Protein AF-A0A165IK67-F1 (afdb_monomer)

InterPro domains:
  IPR002132 Large ribosomal subunit protein uL5 [PTHR11994] (139-321)
  IPR022803 Large ribosomal subunit protein uL5 domain superfamily [G3DSA:3.30.1440.10] (133-321)
  IPR022803 Large ribosomal subunit protein uL5 domain superfamily [SSF55282] (136-321)
  IPR031309 Large ribosomal subunit protein uL5, C-terminal [PF00673] (212-320)

pLDDT: mean 78.29, std 21.86, range [25.84, 96.81]

Structure (mmCIF, N/CA/C/O backbone):
data_AF-A0A165IK67-F1
#
_entry.id   AF-A0A165IK67-F1
#
loop_
_atom_site.group_PDB
_atom_site.id
_atom_site.type_symbol
_atom_site.label_atom_id
_atom_site.label_alt_id
_atom_site.label_comp_id
_atom_site.label_asym_id
_atom_site.label_entity_id
_atom_site.label_seq_id
_atom_site.pdbx_PDB_ins_code
_atom_site.Cartn_x
_atom_site.Cartn_y
_atom_site.Cartn_z
_atom_site.occupancy
_atom_site.B_iso_or_equiv
_atom_site.auth_seq_id
_atom_site.auth_comp_id
_atom_site.auth_asym_id
_atom_site.auth_atom_id
_atom_site.pdbx_PDB_model_num
ATOM 1 N N . MET A 1 1 ? 23.295 7.761 76.121 1.00 35.22 1 MET A N 1
ATOM 2 C CA . MET A 1 1 ? 22.895 6.406 75.683 1.00 35.22 1 MET A CA 1
ATOM 3 C C . MET A 1 1 ? 21.683 6.564 74.774 1.00 35.22 1 MET A C 1
ATOM 5 O O . MET A 1 1 ? 20.645 6.967 75.263 1.00 35.22 1 MET A O 1
ATOM 9 N N . ASN A 1 2 ? 21.899 6.621 73.457 1.00 36.16 2 ASN A N 1
ATOM 10 C CA . ASN A 1 2 ? 21.554 5.574 72.466 1.00 36.16 2 ASN A CA 1
ATOM 11 C C . ASN A 1 2 ? 20.145 5.850 71.884 1.00 36.16 2 ASN A C 1
ATOM 13 O O . ASN A 1 2 ? 19.241 6.147 72.640 1.00 36.16 2 ASN A O 1
ATOM 17 N N . ALA A 1 3 ? 19.857 5.824 70.583 1.00 36.22 3 ALA A N 1
ATOM 18 C CA . ALA A 1 3 ? 20.564 5.249 69.452 1.00 36.22 3 ALA A CA 1
ATOM 19 C C . ALA A 1 3 ? 20.245 6.013 68.149 1.00 36.22 3 ALA A C 1
ATOM 21 O O . ALA A 1 3 ? 19.127 6.462 67.913 1.00 36.22 3 ALA A O 1
ATOM 22 N N . ARG A 1 4 ? 21.265 6.109 67.290 1.00 39.00 4 ARG A N 1
ATOM 23 C CA . ARG A 1 4 ? 21.191 6.490 65.875 1.00 39.00 4 ARG A CA 1
ATOM 24 C C . ARG A 1 4 ? 20.419 5.422 65.091 1.00 39.00 4 ARG A C 1
ATOM 26 O O . ARG A 1 4 ? 20.820 4.262 65.121 1.00 39.00 4 ARG A O 1
ATOM 33 N N . ALA A 1 5 ? 19.417 5.819 64.308 1.00 42.06 5 ALA A N 1
ATOM 34 C CA . ALA A 1 5 ? 18.862 4.998 63.232 1.00 42.06 5 ALA A CA 1
ATOM 35 C C . ALA A 1 5 ? 19.372 5.518 61.876 1.00 42.06 5 ALA A C 1
ATOM 37 O O . ALA A 1 5 ? 19.047 6.619 61.434 1.00 42.06 5 ALA A O 1
ATOM 38 N N . LEU A 1 6 ? 20.239 4.719 61.256 1.00 38.75 6 LEU A N 1
ATOM 39 C CA . LEU A 1 6 ? 20.840 4.908 59.938 1.00 38.75 6 LEU A CA 1
ATOM 40 C C . LEU A 1 6 ? 19.817 4.602 58.832 1.00 38.75 6 LEU A C 1
ATOM 42 O O . LEU A 1 6 ? 19.554 3.440 58.541 1.00 38.75 6 LEU A O 1
ATOM 46 N N . ALA A 1 7 ? 19.308 5.628 58.152 1.00 39.56 7 ALA A N 1
ATOM 47 C CA . ALA A 1 7 ? 18.660 5.469 56.850 1.00 39.56 7 ALA A CA 1
ATOM 48 C C . ALA A 1 7 ? 19.690 5.748 55.740 1.00 39.56 7 ALA A C 1
ATOM 50 O O . ALA A 1 7 ? 19.953 6.897 55.382 1.00 39.56 7 ALA A O 1
ATOM 51 N N . ARG A 1 8 ? 20.307 4.688 55.203 1.00 38.00 8 ARG A N 1
ATOM 52 C CA . ARG A 1 8 ? 21.151 4.747 53.996 1.00 38.00 8 ARG A CA 1
ATOM 53 C C . ARG A 1 8 ? 20.275 5.115 52.788 1.00 38.00 8 ARG A C 1
ATOM 55 O O . ARG A 1 8 ? 19.637 4.252 52.195 1.00 38.00 8 ARG A O 1
ATOM 62 N N . ARG A 1 9 ? 20.254 6.397 52.409 1.00 37.16 9 ARG A N 1
ATOM 63 C CA . ARG A 1 9 ? 19.759 6.846 51.097 1.00 37.16 9 ARG A CA 1
ATOM 64 C C . ARG A 1 9 ? 20.793 6.489 50.024 1.00 37.16 9 ARG A C 1
ATOM 66 O O . ARG A 1 9 ? 21.898 7.021 50.032 1.00 37.16 9 ARG A O 1
ATOM 73 N N . LEU A 1 10 ? 20.427 5.595 49.108 1.00 42.62 10 LEU A N 1
ATOM 74 C CA . LEU A 1 10 ? 21.153 5.359 47.857 1.00 42.62 10 LEU A CA 1
ATOM 75 C C . LEU A 1 10 ? 21.068 6.623 46.977 1.00 42.62 10 LEU A C 1
ATOM 77 O O . LEU A 1 10 ? 19.966 7.152 46.807 1.00 42.62 10 LEU A O 1
ATOM 81 N N . PRO A 1 11 ? 22.173 7.135 46.405 1.00 38.38 11 PRO A N 1
ATOM 82 C CA . PRO A 1 11 ? 22.098 8.264 45.488 1.00 38.38 11 PRO A CA 1
ATOM 83 C C . PRO A 1 11 ? 21.558 7.805 44.126 1.00 38.38 11 PRO A C 1
ATOM 85 O O . PRO A 1 11 ? 22.131 6.936 43.470 1.00 38.38 11 PRO A O 1
ATOM 88 N N . LEU A 1 12 ? 20.457 8.423 43.690 1.00 38.25 12 LEU A N 1
ATOM 89 C CA . LEU A 1 12 ? 19.943 8.333 42.323 1.00 38.25 12 LEU A CA 1
ATOM 90 C C . LEU A 1 12 ? 21.040 8.765 41.338 1.00 38.25 12 LEU A C 1
ATOM 92 O O . LEU A 1 12 ? 21.481 9.916 41.331 1.00 38.25 12 LEU A O 1
ATOM 96 N N . ARG A 1 13 ? 21.486 7.818 40.510 1.00 36.31 13 ARG A N 1
ATOM 97 C CA . ARG A 1 13 ? 22.484 8.012 39.455 1.00 36.31 13 ARG A CA 1
ATOM 98 C C . ARG A 1 13 ? 21.911 8.966 38.399 1.00 36.31 13 ARG A C 1
ATOM 100 O O . ARG A 1 13 ? 21.032 8.588 37.630 1.00 36.31 13 ARG A O 1
ATOM 107 N N . ARG A 1 14 ? 22.393 10.214 38.375 1.00 34.94 14 ARG A N 1
ATOM 108 C CA . ARG A 1 14 ? 22.110 11.185 37.305 1.00 34.94 14 ARG A CA 1
ATOM 109 C C . ARG A 1 14 ? 22.638 10.631 35.977 1.00 34.94 14 ARG A C 1
ATOM 111 O O . ARG A 1 14 ? 23.833 10.374 35.854 1.00 34.94 14 ARG A O 1
ATOM 118 N N . LEU A 1 15 ? 21.751 10.450 35.002 1.00 39.50 15 LEU A N 1
ATOM 119 C CA . LEU A 1 15 ? 22.124 10.176 33.614 1.00 39.50 15 LEU A CA 1
ATOM 120 C C . LEU A 1 15 ? 22.786 11.432 33.012 1.00 39.50 15 LEU A C 1
ATOM 122 O O . LEU A 1 15 ? 22.263 12.532 33.221 1.00 39.50 15 LEU A O 1
ATOM 126 N N . PRO A 1 16 ? 23.916 11.314 32.292 1.00 42.72 16 PRO A N 1
ATOM 127 C CA . PRO A 1 16 ? 24.521 12.453 31.611 1.00 42.72 16 PRO A CA 1
ATOM 128 C C . PRO A 1 16 ? 23.681 12.874 30.388 1.00 42.72 16 PRO A C 1
ATOM 130 O O . PRO A 1 16 ? 23.026 12.028 29.772 1.00 42.72 16 PRO A O 1
ATOM 133 N N . PRO A 1 17 ? 23.680 14.168 30.016 1.00 35.00 17 PRO A N 1
ATOM 134 C CA . PRO A 1 17 ? 22.924 14.657 28.871 1.00 35.00 17 PRO A CA 1
ATOM 135 C C . PRO A 1 17 ? 23.511 14.134 27.553 1.00 35.00 17 PRO A C 1
ATOM 137 O O . PRO A 1 17 ? 24.725 14.119 27.355 1.00 35.00 17 PRO A O 1
ATOM 140 N N . VAL A 1 18 ? 22.623 13.736 26.640 1.00 37.72 18 VAL A N 1
ATOM 141 C CA . VAL A 1 18 ? 22.939 13.307 25.272 1.00 37.72 18 VAL A CA 1
ATOM 142 C C . VAL A 1 18 ? 23.640 14.450 24.533 1.00 37.72 18 VAL A C 1
ATOM 144 O O . VAL A 1 18 ? 23.016 15.445 24.160 1.00 37.72 18 VAL A O 1
ATOM 147 N N . ALA A 1 19 ? 24.951 14.312 24.332 1.00 31.52 19 ALA A N 1
ATOM 148 C CA . ALA A 1 19 ? 25.740 15.222 23.517 1.00 31.52 19 ALA A CA 1
ATOM 149 C C . ALA A 1 19 ? 25.335 15.068 22.044 1.00 31.52 19 ALA A C 1
ATOM 151 O O . ALA A 1 19 ? 25.460 14.007 21.433 1.00 31.52 19 ALA A O 1
ATOM 152 N N . ARG A 1 20 ? 24.817 16.156 21.482 1.00 30.73 20 ARG A N 1
ATOM 153 C CA . ARG A 1 20 ? 24.414 16.292 20.085 1.00 30.73 20 ARG A CA 1
ATOM 154 C C . ARG A 1 20 ? 25.686 16.434 19.240 1.00 30.73 20 ARG A C 1
ATOM 156 O O . ARG A 1 20 ? 26.258 17.517 19.177 1.00 30.73 20 ARG A O 1
ATOM 163 N N . ALA A 1 21 ? 26.155 15.344 18.636 1.00 29.47 21 ALA A N 1
ATOM 164 C CA . ALA A 1 21 ? 27.299 15.373 17.728 1.00 29.47 21 ALA A CA 1
ATOM 165 C C . ALA A 1 21 ? 26.923 16.123 16.438 1.00 29.47 21 ALA A C 1
ATOM 167 O O . ALA A 1 21 ? 26.160 15.632 15.607 1.00 29.47 21 ALA A O 1
ATOM 168 N N . ALA A 1 22 ? 27.437 17.344 16.300 1.00 28.23 22 ALA A N 1
ATOM 169 C CA . ALA A 1 22 ? 27.443 18.094 15.056 1.00 28.23 22 ALA A CA 1
ATOM 170 C C . ALA A 1 22 ? 28.565 17.543 14.163 1.00 28.23 22 ALA A C 1
ATOM 172 O O . ALA A 1 22 ? 29.740 17.645 14.504 1.00 28.23 22 ALA A O 1
ATOM 173 N N . SER A 1 23 ? 28.212 16.945 13.027 1.00 27.75 23 SER A N 1
ATOM 174 C CA . SER A 1 23 ? 29.171 16.532 12.003 1.00 27.75 23 SER A CA 1
ATOM 175 C C . SER A 1 23 ? 29.582 17.746 11.166 1.00 27.75 23 SER A C 1
ATOM 177 O O . SER A 1 23 ? 28.899 18.109 10.205 1.00 27.75 23 SER A O 1
ATOM 179 N N . THR A 1 24 ? 30.684 18.395 11.530 1.00 28.22 24 THR A N 1
ATOM 180 C CA . THR A 1 24 ? 31.400 19.317 10.644 1.00 28.22 24 THR A CA 1
ATOM 181 C C . THR A 1 24 ? 32.318 18.510 9.728 1.00 28.22 24 THR A C 1
ATOM 183 O O . THR A 1 24 ? 33.109 17.680 10.169 1.00 28.22 24 THR A O 1
ATOM 186 N N . SER A 1 25 ? 32.166 18.712 8.419 1.00 27.69 25 SER A N 1
ATOM 187 C CA . SER A 1 25 ? 32.976 18.063 7.393 1.00 27.69 25 SER A CA 1
ATOM 188 C C . SER A 1 25 ? 34.386 18.654 7.380 1.00 27.69 25 SER A C 1
ATOM 190 O O . SER A 1 25 ? 34.557 19.817 7.009 1.00 27.69 25 SER A O 1
ATOM 192 N N . THR A 1 26 ? 35.394 17.848 7.699 1.00 28.98 26 THR A N 1
ATOM 193 C CA . THR A 1 26 ? 36.797 18.202 7.459 1.00 28.98 26 THR A CA 1
ATOM 194 C C . THR A 1 26 ? 37.331 17.340 6.322 1.00 28.98 26 THR A C 1
ATOM 196 O O . THR A 1 26 ? 37.441 16.122 6.419 1.00 28.98 26 THR A O 1
ATOM 199 N N . LYS A 1 27 ? 37.604 18.009 5.205 1.00 29.25 27 LYS A N 1
ATOM 200 C CA . LYS A 1 27 ? 38.202 17.498 3.970 1.00 29.25 27 LYS A CA 1
ATOM 201 C C . LYS A 1 27 ? 39.690 17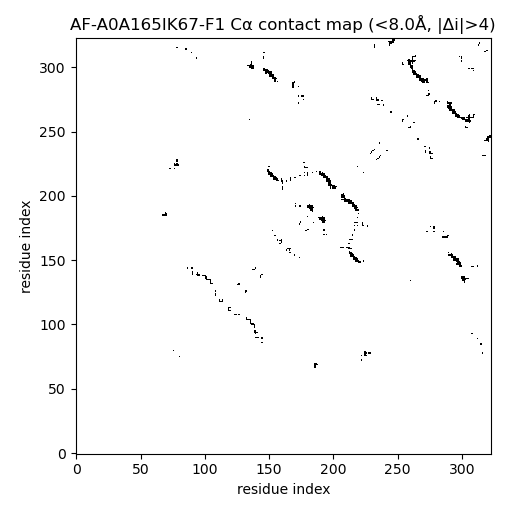.187 4.227 1.00 29.25 27 LYS A C 1
ATOM 203 O O . LYS A 1 27 ? 40.380 18.103 4.672 1.00 29.25 27 LYS A O 1
ATOM 208 N N . PRO A 1 28 ? 40.226 15.983 3.954 1.00 32.31 28 PRO A N 1
ATOM 209 C CA . PRO A 1 28 ? 41.668 15.782 4.018 1.00 32.31 28 PRO A CA 1
ATOM 210 C C . PRO A 1 28 ? 42.346 16.286 2.739 1.00 32.31 28 PRO A C 1
ATOM 212 O O . PRO A 1 28 ? 41.854 16.117 1.621 1.00 32.31 28 PRO A O 1
ATOM 215 N N . ALA A 1 29 ? 43.466 16.970 2.953 1.00 29.84 29 ALA A N 1
ATOM 216 C CA . ALA A 1 29 ? 44.288 17.620 1.953 1.00 29.84 29 ALA A CA 1
ATOM 217 C C . ALA A 1 29 ? 45.079 1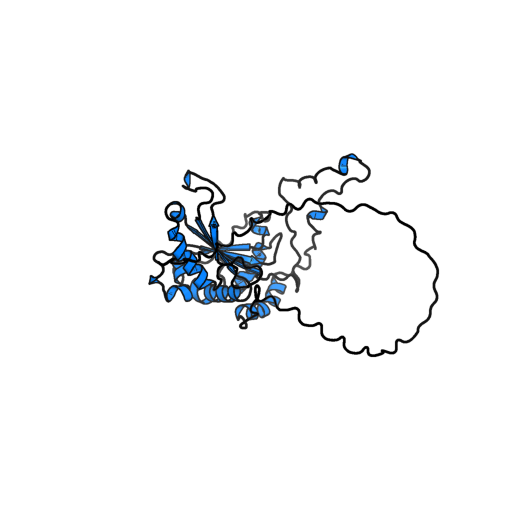6.626 1.083 1.00 29.84 29 ALA A C 1
ATOM 219 O O . ALA A 1 29 ? 45.446 15.531 1.495 1.00 29.84 29 ALA A O 1
ATOM 220 N N . ARG A 1 30 ? 45.335 17.095 -0.137 1.00 29.48 30 ARG A N 1
ATOM 221 C CA . ARG A 1 30 ? 46.133 16.538 -1.232 1.00 29.48 30 ARG A CA 1
ATOM 222 C C . ARG A 1 30 ? 47.610 16.374 -0.833 1.00 29.48 30 ARG A C 1
ATOM 224 O O . ARG A 1 30 ? 48.220 17.352 -0.409 1.00 29.48 30 ARG A O 1
ATOM 231 N N . SER A 1 31 ? 48.196 15.200 -1.063 1.00 34.06 31 SER A N 1
ATOM 232 C CA . SER A 1 31 ? 49.652 14.997 -1.169 1.00 34.06 31 SER A CA 1
ATOM 233 C C . SER A 1 31 ? 50.038 14.655 -2.626 1.00 34.06 31 SER A C 1
ATOM 235 O O . SER A 1 31 ? 49.184 14.174 -3.377 1.00 34.06 31 SER A O 1
ATOM 237 N N . PRO A 1 32 ? 51.261 14.999 -3.083 1.00 36.53 32 PRO A N 1
ATOM 238 C CA . PRO A 1 32 ? 51.616 15.034 -4.504 1.00 36.53 32 PRO A CA 1
ATOM 239 C C . PRO A 1 32 ? 52.139 13.696 -5.057 1.00 36.53 32 PRO A C 1
ATOM 241 O O . PRO A 1 32 ? 52.616 12.835 -4.327 1.00 36.53 32 PRO A O 1
ATOM 244 N N . ALA A 1 33 ? 52.036 13.572 -6.381 1.00 32.69 33 ALA A N 1
ATOM 245 C CA . ALA A 1 33 ? 52.392 12.424 -7.212 1.00 32.69 33 ALA A CA 1
ATOM 246 C C . ALA A 1 33 ? 53.908 12.202 -7.396 1.00 32.69 33 ALA A C 1
ATOM 248 O O . ALA A 1 33 ? 54.673 13.165 -7.395 1.00 32.69 33 ALA A O 1
ATOM 249 N N . ALA A 1 34 ? 54.297 10.950 -7.680 1.00 32.00 34 ALA A N 1
ATOM 250 C CA . ALA A 1 34 ? 55.518 10.546 -8.398 1.00 32.00 34 ALA A CA 1
ATOM 251 C C . ALA A 1 34 ? 55.339 9.097 -8.953 1.00 32.00 34 ALA A C 1
ATOM 253 O O . ALA A 1 34 ? 54.448 8.398 -8.472 1.00 32.00 34 ALA A O 1
ATOM 254 N N . PRO A 1 35 ? 56.080 8.655 -9.993 1.00 39.16 35 PRO A N 1
ATOM 255 C CA . PRO A 1 35 ? 55.471 8.129 -11.221 1.00 39.16 35 PRO A CA 1
ATOM 256 C C . PRO A 1 35 ? 55.608 6.612 -11.460 1.00 39.16 35 PRO A C 1
ATOM 258 O O . PRO A 1 35 ? 56.395 5.917 -10.826 1.00 39.16 35 PRO A O 1
ATOM 261 N N . ALA A 1 36 ? 54.829 6.127 -12.432 1.00 32.84 36 ALA A N 1
ATOM 262 C CA . ALA A 1 36 ? 54.847 4.764 -12.958 1.00 32.84 36 ALA A CA 1
ATOM 263 C C . ALA A 1 36 ? 56.135 4.438 -13.744 1.00 32.84 36 ALA A C 1
ATOM 265 O O . ALA A 1 36 ? 56.619 5.304 -14.477 1.00 32.84 36 ALA A O 1
ATOM 266 N N . PRO A 1 37 ? 56.627 3.185 -13.701 1.00 36.09 37 PRO A N 1
ATOM 267 C CA . PRO A 1 37 ? 57.547 2.669 -14.702 1.00 36.09 37 PRO A CA 1
ATOM 268 C C . PRO A 1 37 ? 56.808 1.868 -15.787 1.00 36.09 37 PRO A C 1
ATOM 270 O O . PRO A 1 37 ? 56.077 0.915 -15.521 1.00 36.09 37 PRO A O 1
ATOM 273 N N . THR A 1 38 ? 57.038 2.272 -17.031 1.00 32.12 38 THR A N 1
ATOM 274 C CA . THR A 1 38 ? 56.875 1.480 -18.253 1.00 32.12 38 THR A CA 1
ATOM 275 C C . THR A 1 38 ? 58.052 0.516 -18.413 1.00 32.12 38 THR A C 1
ATOM 277 O O . THR A 1 38 ? 59.183 0.972 -18.262 1.00 32.12 38 THR A O 1
ATOM 280 N N . ALA A 1 39 ? 57.802 -0.748 -18.777 1.00 31.20 39 ALA A N 1
ATOM 281 C CA . ALA A 1 39 ? 58.513 -1.479 -19.843 1.00 31.20 39 ALA A CA 1
ATOM 282 C C . ALA A 1 39 ? 58.148 -2.981 -19.876 1.00 31.20 39 ALA A C 1
ATOM 284 O O . ALA A 1 39 ? 58.281 -3.693 -18.886 1.00 31.20 39 ALA A O 1
ATOM 285 N N . ASP A 1 40 ? 57.747 -3.393 -21.077 1.00 25.84 40 ASP A N 1
ATOM 286 C CA . ASP A 1 40 ? 58.126 -4.600 -21.817 1.00 25.84 40 ASP A CA 1
ATOM 287 C C . ASP A 1 40 ? 57.592 -6.003 -21.488 1.00 25.84 40 ASP A C 1
ATOM 289 O O . ASP A 1 40 ? 57.584 -6.528 -20.379 1.00 25.84 40 ASP A O 1
ATOM 293 N N . ALA A 1 41 ? 57.158 -6.614 -22.591 1.00 32.28 41 ALA A N 1
ATOM 294 C CA . ALA A 1 41 ? 56.605 -7.939 -22.743 1.00 32.28 41 ALA A CA 1
ATOM 295 C C . ALA A 1 41 ? 57.673 -9.035 -22.641 1.00 32.28 41 ALA A C 1
ATOM 297 O O . ALA A 1 41 ? 58.734 -8.945 -23.254 1.00 32.28 41 ALA A O 1
ATOM 298 N N . SER A 1 42 ? 57.323 -10.149 -21.999 1.00 31.39 42 SER A N 1
ATOM 299 C CA . SER A 1 42 ? 57.762 -11.466 -22.461 1.00 31.39 42 SER A CA 1
ATOM 300 C C . SER A 1 42 ? 56.801 -12.564 -22.008 1.00 31.39 42 SER A C 1
ATOM 302 O O . SER A 1 42 ? 56.385 -12.670 -20.856 1.00 31.39 42 SER A O 1
ATOM 304 N N . THR A 1 43 ? 56.427 -13.366 -22.993 1.00 32.00 43 THR A N 1
ATOM 305 C CA . THR A 1 43 ? 55.666 -14.603 -22.918 1.00 32.00 43 THR A CA 1
ATOM 306 C C . THR A 1 43 ? 56.379 -15.627 -22.036 1.00 32.00 43 THR A C 1
ATOM 308 O O . THR A 1 43 ? 57.511 -16.000 -22.326 1.00 32.00 43 THR A O 1
ATOM 311 N N . SER A 1 44 ? 55.704 -16.163 -21.020 1.00 32.56 44 SER A N 1
ATOM 312 C CA . SER A 1 44 ? 55.944 -17.542 -20.582 1.00 32.56 44 SER A CA 1
ATOM 313 C C . SER A 1 44 ? 54.703 -18.118 -19.903 1.00 32.56 44 SER A C 1
ATOM 315 O O . SER A 1 44 ? 54.241 -17.674 -18.856 1.00 32.56 44 SER A O 1
ATOM 317 N N . SER A 1 45 ? 54.135 -19.115 -20.569 1.00 36.12 45 SER A N 1
ATOM 318 C CA . SER A 1 45 ? 53.176 -20.065 -20.033 1.00 36.12 45 SER A CA 1
ATOM 319 C C . SER A 1 45 ? 53.851 -20.922 -18.962 1.00 36.12 45 SER A C 1
ATOM 321 O O . SER A 1 45 ? 54.789 -21.658 -19.275 1.00 36.12 45 SER A O 1
ATOM 323 N N . SER A 1 46 ? 53.349 -20.889 -17.731 1.00 33.53 46 SER A N 1
ATOM 324 C CA . SER A 1 46 ? 53.651 -21.911 -16.733 1.00 33.53 46 SER A CA 1
ATOM 325 C C . SER A 1 46 ? 52.369 -22.352 -16.027 1.00 33.53 46 SER A C 1
ATOM 327 O O . SER A 1 46 ? 51.544 -21.567 -15.565 1.00 33.53 46 SER A O 1
ATOM 329 N N . SER A 1 47 ? 52.182 -23.664 -16.060 1.00 32.47 47 SER A N 1
ATOM 330 C CA . SER A 1 47 ? 51.092 -24.454 -15.508 1.00 32.47 47 SER A CA 1
ATOM 331 C C . SER A 1 47 ? 50.924 -24.243 -14.002 1.00 32.47 47 SER A C 1
ATOM 333 O O . SER A 1 47 ? 51.835 -24.545 -13.231 1.00 32.47 47 SER A O 1
ATOM 335 N N . SER A 1 48 ? 49.743 -23.795 -13.574 1.00 36.59 48 SER A N 1
ATOM 336 C CA . SER A 1 48 ? 49.355 -23.743 -12.166 1.00 36.59 48 SER A CA 1
ATOM 337 C C . SER A 1 48 ? 48.927 -25.128 -11.670 1.00 36.59 48 SER A C 1
ATOM 339 O O . SER A 1 48 ? 47.785 -25.557 -11.822 1.00 36.59 48 SER A O 1
ATOM 341 N N . THR A 1 49 ? 49.854 -25.840 -11.037 1.00 33.44 49 THR A N 1
ATOM 342 C CA . THR A 1 49 ? 49.542 -26.944 -10.126 1.00 33.44 49 THR A CA 1
ATOM 343 C C . THR A 1 49 ? 48.844 -26.366 -8.893 1.00 33.44 49 THR A C 1
ATOM 345 O O . THR A 1 49 ? 49.414 -25.563 -8.157 1.00 33.44 49 THR A O 1
ATOM 348 N N . SER A 1 50 ? 47.586 -26.745 -8.679 1.00 37.03 50 SER A N 1
ATOM 349 C CA . SER A 1 50 ? 46.774 -26.341 -7.532 1.00 37.03 50 SER A CA 1
ATOM 350 C C . SER A 1 50 ? 47.330 -26.937 -6.235 1.00 37.03 50 SER A C 1
ATOM 352 O O . SER A 1 50 ? 47.071 -28.100 -5.922 1.00 37.03 50 SER A O 1
ATOM 354 N N . SER A 1 51 ? 48.080 -26.150 -5.465 1.00 40.31 51 SER A N 1
ATOM 355 C CA . SER A 1 51 ? 48.359 -26.454 -4.064 1.00 40.31 51 SER A CA 1
ATOM 356 C C . SER A 1 51 ? 47.132 -26.084 -3.227 1.00 40.31 51 SER A C 1
ATOM 358 O O . SER A 1 51 ? 46.716 -24.930 -3.151 1.00 40.31 51 SER A O 1
ATOM 360 N N . SER A 1 52 ? 46.505 -27.095 -2.631 1.00 43.75 52 SER A N 1
ATOM 361 C CA . SER A 1 52 ? 45.401 -26.941 -1.688 1.00 43.75 52 SER A CA 1
ATOM 362 C C . SER A 1 52 ? 45.881 -26.179 -0.451 1.00 43.75 52 SER A C 1
ATOM 364 O O . SER A 1 52 ? 46.622 -26.727 0.370 1.00 43.75 52 SER A O 1
ATOM 366 N N . SER A 1 53 ? 45.473 -24.921 -0.307 1.00 44.66 53 SER A N 1
ATOM 367 C CA . SER A 1 53 ? 45.608 -24.202 0.956 1.00 44.66 53 SER A CA 1
ATOM 368 C C . SER A 1 53 ? 44.724 -24.868 2.024 1.00 44.66 53 SER A C 1
ATOM 370 O O . SER A 1 53 ? 43.610 -25.303 1.717 1.00 44.66 53 SER A O 1
ATOM 372 N N . PRO A 1 54 ? 45.197 -24.991 3.277 1.00 53.66 54 PRO A N 1
ATOM 373 C CA . PRO A 1 54 ? 44.385 -25.540 4.356 1.00 53.66 54 PRO A CA 1
ATOM 374 C C . PRO A 1 54 ? 43.163 -24.638 4.598 1.00 53.66 54 PRO A C 1
ATOM 376 O O . PRO A 1 54 ? 43.254 -23.423 4.384 1.00 53.66 54 PRO A O 1
ATOM 379 N N . PRO A 1 55 ? 42.019 -25.202 5.033 1.00 50.53 55 PRO A N 1
ATOM 380 C CA . PRO A 1 55 ? 40.812 -24.424 5.270 1.00 50.53 55 PRO A CA 1
ATOM 381 C C . PRO A 1 55 ? 41.119 -23.312 6.272 1.00 50.53 55 PRO A C 1
ATOM 383 O O . PRO A 1 55 ? 41.619 -23.563 7.369 1.00 50.53 55 PRO A O 1
ATOM 386 N N . THR A 1 56 ? 40.845 -22.071 5.870 1.00 51.41 56 THR A N 1
ATOM 387 C CA . THR A 1 56 ? 40.925 -20.902 6.744 1.00 51.41 56 THR A CA 1
ATOM 388 C C . THR A 1 56 ? 40.152 -21.205 8.030 1.00 51.41 56 THR A C 1
ATOM 390 O O . THR A 1 56 ? 39.005 -21.650 7.931 1.00 51.41 56 THR A O 1
ATOM 393 N N . PRO A 1 57 ? 40.735 -20.996 9.227 1.00 48.56 57 PRO A N 1
ATOM 394 C CA . PRO A 1 57 ? 40.001 -21.200 10.465 1.00 48.56 57 PRO A CA 1
ATOM 395 C C . PRO A 1 57 ? 38.752 -20.322 10.427 1.00 48.56 57 PRO A C 1
ATOM 397 O O . PRO A 1 57 ? 38.837 -19.113 10.197 1.00 48.56 57 PRO A O 1
ATOM 400 N N . THR A 1 58 ? 37.594 -20.960 10.590 1.00 55.88 58 THR A N 1
ATOM 401 C CA . THR A 1 58 ? 36.284 -20.322 10.712 1.00 55.88 58 THR A CA 1
ATOM 402 C C . THR A 1 58 ? 36.420 -19.113 11.625 1.00 55.88 58 THR A C 1
ATOM 404 O O . THR A 1 58 ? 36.780 -19.260 12.794 1.00 55.88 58 THR A O 1
ATOM 407 N N . ARG A 1 59 ? 36.182 -17.917 11.074 1.00 55.34 59 ARG A N 1
ATOM 408 C CA . ARG A 1 59 ? 36.125 -16.672 11.842 1.00 55.34 59 ARG A CA 1
ATOM 409 C C . ARG A 1 59 ? 35.257 -16.928 13.085 1.00 55.34 59 ARG A C 1
ATOM 411 O O . ARG A 1 59 ? 34.168 -17.484 12.915 1.00 55.34 59 ARG A O 1
ATOM 418 N N . PRO A 1 60 ? 35.710 -16.587 14.306 1.00 56.50 60 PRO A N 1
ATOM 419 C CA . PRO A 1 60 ? 34.844 -16.683 15.473 1.00 56.50 60 PRO A CA 1
ATOM 420 C C . PRO A 1 60 ? 33.588 -15.867 15.170 1.00 56.50 60 PRO A C 1
ATOM 422 O O . PRO A 1 60 ? 33.699 -14.729 14.715 1.00 56.50 60 PRO A O 1
ATOM 425 N N . LEU A 1 61 ? 32.414 -16.484 15.323 1.00 61.25 61 LEU A N 1
ATOM 426 C CA . LEU A 1 61 ? 31.137 -15.795 15.170 1.00 61.25 61 LEU A CA 1
ATOM 427 C C . LEU A 1 61 ? 31.199 -14.550 16.057 1.00 61.25 61 LEU A C 1
ATOM 429 O O . LEU A 1 61 ? 31.407 -14.676 17.266 1.00 61.25 61 LEU A O 1
ATOM 433 N N . ASP A 1 62 ? 31.092 -13.369 15.444 1.00 66.94 62 ASP A N 1
ATOM 434 C CA . ASP A 1 62 ? 30.990 -12.120 16.193 1.00 66.94 62 ASP A CA 1
ATOM 435 C C . ASP A 1 62 ? 29.844 -12.305 17.212 1.00 66.94 62 ASP A C 1
ATOM 437 O O . ASP A 1 62 ? 28.833 -12.935 16.866 1.00 66.94 62 ASP A O 1
ATOM 441 N N . PRO A 1 63 ? 29.990 -11.858 18.475 1.00 68.25 63 PRO A N 1
ATOM 442 C CA . PRO A 1 63 ? 28.929 -12.007 19.464 1.00 68.25 63 PRO A CA 1
ATOM 443 C C . PRO A 1 63 ? 27.648 -11.415 18.875 1.00 68.25 63 PRO A C 1
ATOM 445 O O . PRO A 1 63 ? 27.622 -10.250 18.491 1.00 68.25 63 PRO A O 1
ATOM 448 N N . VAL A 1 64 ? 26.614 -12.248 18.725 1.00 63.81 64 VAL A N 1
ATOM 449 C CA . VAL A 1 64 ? 25.352 -11.819 18.122 1.00 63.81 64 VAL A CA 1
ATOM 450 C C . VAL A 1 64 ? 24.765 -10.741 19.021 1.00 63.81 64 VAL A C 1
ATOM 452 O O . VAL A 1 64 ? 24.370 -11.026 20.153 1.00 63.81 64 VAL A O 1
ATOM 455 N N . ASP A 1 65 ? 24.705 -9.508 18.525 1.00 65.06 65 ASP A N 1
ATOM 456 C CA . ASP A 1 65 ? 23.984 -8.427 19.183 1.00 65.06 65 ASP A CA 1
ATOM 457 C C . ASP A 1 65 ? 22.488 -8.784 19.194 1.00 65.06 65 ASP A C 1
ATOM 459 O O . ASP A 1 65 ? 21.745 -8.552 18.241 1.00 65.06 65 ASP A O 1
ATOM 463 N N . LEU A 1 66 ? 22.031 -9.389 20.296 1.00 65.75 66 LEU A N 1
ATOM 464 C CA . LEU A 1 66 ? 20.642 -9.830 20.498 1.00 65.75 66 LEU A CA 1
ATOM 465 C C . LEU A 1 66 ? 19.627 -8.671 20.483 1.00 65.75 66 LEU A C 1
ATOM 467 O O . LEU A 1 66 ? 18.421 -8.912 20.478 1.00 65.75 66 LEU A O 1
ATOM 471 N N . SER A 1 67 ? 20.095 -7.419 20.497 1.00 67.25 67 SER A N 1
ATOM 472 C CA . SER A 1 67 ? 19.260 -6.217 20.424 1.00 67.25 67 SER A CA 1
ATOM 473 C C . SER A 1 67 ? 18.531 -6.066 19.084 1.00 67.25 67 SER A C 1
ATOM 475 O O . SER A 1 67 ? 17.477 -5.433 19.058 1.00 67.25 67 SER A O 1
ATOM 477 N N . GLU A 1 68 ? 19.038 -6.667 18.002 1.00 67.00 68 GLU A N 1
ATOM 478 C CA . GLU A 1 68 ? 18.415 -6.654 16.670 1.00 67.00 68 GLU A CA 1
ATOM 479 C C . GLU A 1 68 ? 18.274 -8.082 16.115 1.00 67.00 68 GLU A C 1
ATOM 481 O O . GLU A 1 68 ? 18.614 -8.386 14.973 1.00 67.00 68 GLU A O 1
ATOM 486 N N . PHE A 1 69 ? 17.782 -9.006 16.946 1.00 71.12 69 PHE A N 1
ATOM 487 C CA . PHE A 1 69 ? 17.463 -10.351 16.478 1.00 71.12 69 PHE A CA 1
ATOM 488 C C . PHE A 1 69 ? 16.208 -10.327 15.595 1.00 71.12 69 PHE A C 1
ATOM 490 O O . PHE A 1 69 ? 15.080 -10.197 16.075 1.00 71.12 69 PHE A O 1
ATOM 497 N N . VAL A 1 70 ? 16.417 -10.467 14.288 1.00 70.56 70 VAL A N 1
ATOM 498 C CA . VAL A 1 70 ? 15.350 -10.593 13.293 1.00 70.56 70 VAL A CA 1
ATOM 499 C C . VAL A 1 70 ? 15.039 -12.068 13.098 1.00 70.56 70 VAL A C 1
ATOM 501 O O . VAL A 1 70 ? 15.887 -12.832 12.634 1.00 70.56 70 VAL A O 1
ATOM 504 N N . ILE A 1 71 ? 13.812 -12.477 13.414 1.00 75.81 71 ILE A N 1
ATOM 505 C CA . ILE A 1 71 ? 13.359 -13.827 13.081 1.00 75.81 71 ILE A CA 1
ATOM 506 C C . ILE A 1 71 ? 13.276 -13.917 11.551 1.00 75.81 71 ILE A C 1
ATOM 508 O O . ILE A 1 71 ? 12.655 -13.069 10.908 1.00 75.81 71 ILE A O 1
ATOM 512 N N . GLY A 1 72 ? 13.938 -14.920 10.969 1.00 79.38 72 GLY A N 1
ATOM 513 C CA . GLY A 1 72 ? 13.864 -15.202 9.535 1.00 79.38 72 GLY A CA 1
ATOM 514 C C . GLY A 1 72 ? 12.454 -15.615 9.081 1.00 79.38 72 GLY A C 1
ATOM 515 O O . GLY A 1 72 ? 11.521 -15.610 9.883 1.00 79.38 72 GLY A O 1
ATOM 516 N N . PRO A 1 73 ? 12.284 -15.992 7.801 1.00 83.62 73 PRO A N 1
ATOM 517 C CA . PRO A 1 73 ? 10.999 -16.455 7.278 1.00 83.62 73 PRO A CA 1
ATOM 518 C C . PRO A 1 73 ? 10.445 -17.599 8.131 1.00 83.62 73 PRO A C 1
ATOM 520 O O . PRO A 1 73 ? 11.136 -18.601 8.332 1.00 83.62 73 PRO A O 1
ATOM 523 N N . GLN A 1 74 ? 9.226 -17.438 8.644 1.00 84.44 74 GLN A N 1
ATOM 524 C CA . GLN A 1 74 ? 8.650 -18.378 9.605 1.00 84.44 74 GLN A CA 1
ATOM 525 C C . GLN A 1 74 ? 7.888 -19.494 8.890 1.00 84.44 74 GLN A C 1
ATOM 527 O O . GLN A 1 74 ? 8.054 -20.667 9.230 1.00 84.44 74 GLN A O 1
ATOM 532 N N . TRP A 1 75 ? 7.101 -19.156 7.866 1.00 87.88 75 TRP A N 1
ATOM 533 C CA . TRP A 1 75 ? 6.419 -20.140 7.031 1.00 87.88 75 TRP A CA 1
ATOM 534 C C . TRP A 1 75 ? 6.348 -19.713 5.555 1.00 87.88 75 TRP A C 1
ATOM 536 O O . TRP A 1 75 ? 6.420 -18.528 5.217 1.00 87.88 75 TRP A O 1
ATOM 546 N N . PRO A 1 76 ? 6.220 -20.674 4.620 1.00 90.56 76 PRO A N 1
ATOM 547 C CA . PRO A 1 76 ? 6.050 -20.346 3.213 1.00 90.56 76 PRO A CA 1
ATOM 548 C C . PRO A 1 76 ? 4.704 -19.652 2.983 1.00 90.56 76 PRO A C 1
ATOM 550 O O . PRO A 1 76 ? 3.638 -20.159 3.336 1.00 90.56 76 PRO A O 1
ATOM 553 N N . GLN A 1 77 ? 4.750 -18.489 2.340 1.00 92.88 77 GLN A N 1
ATOM 554 C CA . GLN A 1 77 ? 3.567 -17.687 2.056 1.00 92.88 77 GLN A CA 1
ATOM 555 C C . GLN A 1 77 ? 2.930 -18.091 0.726 1.00 92.88 77 GLN A C 1
ATOM 557 O O . GLN A 1 77 ? 3.557 -18.023 -0.333 1.00 92.88 77 GLN A O 1
ATOM 562 N N . ARG A 1 78 ? 1.640 -18.452 0.760 1.00 94.62 78 ARG A N 1
ATOM 563 C CA . ARG A 1 78 ? 0.882 -18.889 -0.428 1.00 94.62 78 ARG A CA 1
ATOM 564 C C . ARG A 1 78 ? 0.921 -17.861 -1.561 1.00 94.62 78 ARG A C 1
ATOM 566 O O . ARG A 1 78 ? 1.158 -18.224 -2.709 1.00 94.62 78 ARG A O 1
ATOM 573 N N . LEU A 1 79 ? 0.688 -16.583 -1.250 1.00 94.06 79 LEU A N 1
ATOM 574 C CA . LEU A 1 79 ? 0.668 -15.525 -2.265 1.00 94.06 79 LEU A CA 1
ATOM 575 C C . LEU A 1 79 ? 2.052 -15.214 -2.835 1.00 94.06 79 LEU A C 1
ATOM 577 O O . LEU A 1 79 ? 2.156 -14.852 -4.005 1.00 94.06 79 LEU A O 1
ATOM 581 N N . GLU A 1 80 ? 3.110 -15.406 -2.050 1.00 93.62 80 GLU A N 1
ATOM 582 C CA . GLU A 1 80 ? 4.474 -15.305 -2.563 1.00 93.62 80 GLU A CA 1
ATOM 583 C C . GLU A 1 80 ? 4.765 -16.440 -3.556 1.00 93.62 80 GLU A C 1
ATOM 585 O O . GLU A 1 80 ? 5.312 -16.201 -4.633 1.00 93.62 80 GLU A O 1
ATOM 590 N N . ALA A 1 81 ? 4.348 -17.672 -3.247 1.00 94.88 81 ALA A N 1
ATOM 591 C CA . ALA A 1 81 ? 4.464 -18.795 -4.176 1.00 94.88 81 ALA A CA 1
ATOM 592 C C . ALA A 1 81 ? 3.644 -18.560 -5.459 1.00 94.88 81 ALA A C 1
ATOM 594 O O . ALA A 1 81 ? 4.142 -18.792 -6.558 1.00 94.88 81 ALA A O 1
ATOM 595 N N . HIS A 1 82 ? 2.432 -18.016 -5.333 1.00 95.88 82 HIS A N 1
ATOM 596 C CA . HIS A 1 82 ? 1.588 -17.623 -6.466 1.00 95.88 82 HIS A CA 1
AT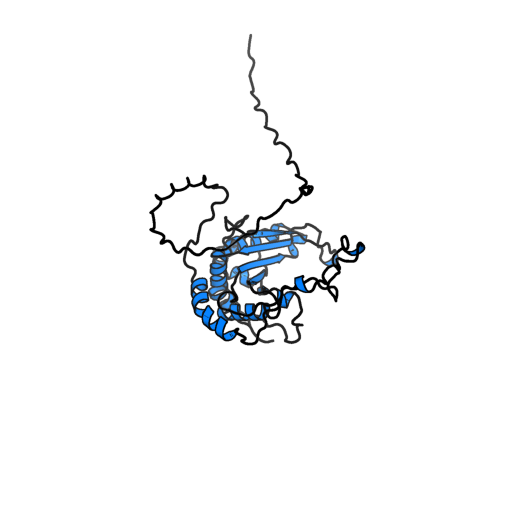OM 597 C C . HIS A 1 82 ? 2.218 -16.511 -7.320 1.00 95.88 82 HIS A C 1
ATOM 599 O O . HIS A 1 82 ? 2.133 -16.537 -8.544 1.00 95.88 82 HIS A O 1
ATOM 605 N N . TYR A 1 83 ? 2.931 -15.555 -6.719 1.00 95.75 83 TYR A N 1
ATOM 606 C CA . TYR A 1 83 ? 3.683 -14.568 -7.496 1.00 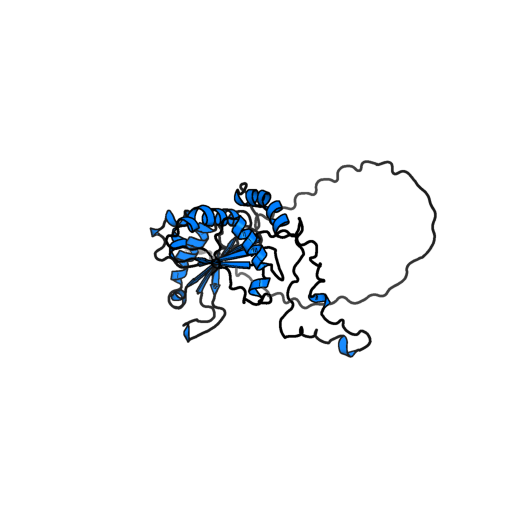95.75 83 TYR A CA 1
ATOM 607 C C . TYR A 1 83 ? 4.699 -15.236 -8.434 1.00 95.75 83 TYR A C 1
ATOM 609 O O . TYR A 1 83 ? 4.860 -14.802 -9.572 1.00 95.75 83 TYR A O 1
ATOM 617 N N . ARG A 1 84 ? 5.347 -16.326 -7.999 1.00 93.62 84 ARG A N 1
ATOM 618 C CA . ARG A 1 84 ? 6.303 -17.069 -8.838 1.00 93.62 84 ARG A CA 1
ATOM 619 C C . ARG A 1 84 ? 5.631 -17.718 -10.050 1.00 93.62 84 ARG A C 1
ATOM 621 O O . ARG A 1 84 ? 6.273 -17.809 -11.090 1.00 93.62 84 ARG A O 1
ATOM 628 N N . THR A 1 85 ? 4.362 -18.119 -9.944 1.00 95.38 85 THR A N 1
ATOM 629 C CA . THR A 1 85 ? 3.616 -18.712 -11.067 1.00 95.38 85 THR A CA 1
ATOM 630 C C . THR A 1 85 ? 3.130 -17.663 -12.061 1.00 95.38 85 THR A C 1
ATOM 632 O O . THR A 1 85 ? 3.151 -17.925 -13.254 1.00 95.38 85 THR A O 1
ATOM 635 N N . ILE A 1 86 ? 2.745 -16.469 -11.595 1.00 95.81 86 ILE A N 1
ATOM 636 C CA . ILE A 1 86 ? 2.284 -15.368 -12.467 1.00 95.81 86 ILE A CA 1
ATOM 637 C C . ILE A 1 86 ? 3.460 -14.556 -13.033 1.00 95.81 86 ILE A C 1
ATOM 639 O O . ILE A 1 86 ? 3.317 -13.842 -14.019 1.00 95.81 86 ILE A O 1
ATOM 643 N N . ALA A 1 87 ? 4.647 -14.630 -12.429 1.00 95.50 87 ALA A N 1
ATOM 644 C CA . ALA A 1 87 ? 5.826 -13.919 -12.912 1.00 95.50 87 ALA A CA 1
ATOM 645 C C . ALA A 1 87 ? 6.085 -14.064 -14.436 1.00 95.50 87 ALA A C 1
ATOM 647 O O . ALA A 1 87 ? 6.292 -13.033 -15.083 1.00 95.50 87 ALA A O 1
ATOM 648 N N . PRO A 1 88 ? 6.049 -15.269 -15.044 1.00 95.88 88 PRO A N 1
ATOM 649 C CA . PRO A 1 88 ? 6.176 -15.413 -16.497 1.00 95.88 88 PRO A CA 1
ATOM 650 C C . PRO A 1 88 ? 5.032 -14.747 -17.275 1.00 95.88 88 PRO A C 1
ATOM 652 O O . PRO A 1 88 ? 5.296 -14.082 -18.275 1.00 95.88 88 PRO A O 1
ATOM 655 N N . ASP A 1 89 ? 3.791 -14.843 -16.798 1.00 96.06 89 ASP A N 1
ATOM 656 C CA . ASP A 1 89 ? 2.628 -14.231 -17.454 1.00 96.06 89 ASP A CA 1
ATOM 657 C C . ASP A 1 89 ? 2.712 -12.701 -17.425 1.00 96.06 89 ASP A C 1
ATOM 659 O O . ASP A 1 89 ? 2.439 -12.030 -18.420 1.00 96.06 89 ASP A O 1
ATOM 663 N N . LEU A 1 90 ? 3.147 -12.132 -16.296 1.00 95.56 90 LEU A N 1
ATOM 664 C CA . LEU A 1 90 ? 3.396 -10.696 -16.169 1.00 95.56 90 LEU A CA 1
ATOM 665 C C . LEU A 1 90 ? 4.541 -10.246 -17.063 1.00 95.56 90 LEU A C 1
ATOM 667 O O . LEU A 1 90 ? 4.457 -9.165 -17.640 1.00 95.56 90 LEU A O 1
ATOM 671 N N . LEU A 1 91 ? 5.605 -11.046 -17.168 1.00 95.00 91 LEU A N 1
ATOM 672 C CA . LEU A 1 91 ? 6.711 -10.752 -18.070 1.00 95.00 91 LEU A CA 1
ATOM 673 C C . LEU A 1 91 ? 6.196 -10.702 -19.507 1.00 95.00 91 LEU A C 1
ATOM 675 O O . LEU A 1 91 ? 6.442 -9.713 -20.185 1.00 95.00 91 LEU A O 1
ATOM 679 N N . TYR A 1 92 ? 5.430 -11.706 -19.932 1.00 95.12 92 TYR A N 1
ATOM 680 C CA . TYR A 1 92 ? 4.834 -11.750 -21.264 1.00 95.12 92 TYR A CA 1
ATOM 681 C C . TYR A 1 92 ? 3.899 -10.560 -21.531 1.00 95.12 92 TYR A C 1
ATOM 683 O O . TYR A 1 92 ? 4.017 -9.908 -22.564 1.00 95.12 92 TYR A O 1
ATOM 691 N N . LEU A 1 93 ? 3.015 -10.231 -20.583 1.00 94.81 93 LEU A N 1
ATOM 692 C CA . LEU A 1 93 ? 2.054 -9.130 -20.709 1.00 94.81 93 LEU A CA 1
ATOM 693 C C . LEU A 1 93 ? 2.731 -7.756 -20.820 1.00 94.81 93 LEU A C 1
ATOM 695 O O . LEU A 1 93 ? 2.238 -6.869 -21.515 1.00 94.81 93 LEU A O 1
ATOM 699 N N . LEU A 1 94 ? 3.809 -7.555 -20.064 1.00 93.50 94 LEU A N 1
ATOM 700 C CA . LEU A 1 94 ? 4.453 -6.255 -19.912 1.00 93.50 94 LEU A CA 1
ATOM 701 C C . LEU A 1 94 ? 5.608 -6.028 -20.881 1.00 93.50 94 LEU A C 1
ATOM 703 O O . LEU A 1 94 ? 5.986 -4.876 -21.093 1.00 93.50 94 LEU A O 1
ATOM 707 N N . TYR A 1 95 ? 6.202 -7.092 -21.413 1.00 93.94 95 TYR A N 1
ATOM 708 C CA . TYR A 1 95 ? 7.395 -7.000 -22.237 1.00 93.94 95 TYR A CA 1
ATOM 709 C C . TYR A 1 95 ? 7.150 -6.144 -23.482 1.00 93.94 95 TYR A C 1
ATOM 711 O O . TYR A 1 95 ? 6.255 -6.404 -24.281 1.00 93.94 95 TYR A O 1
ATOM 719 N N . ASP A 1 96 ? 7.989 -5.126 -23.643 1.00 92.56 96 ASP A N 1
ATOM 720 C CA . ASP A 1 96 ? 8.031 -4.283 -24.828 1.00 92.56 96 ASP A CA 1
ATOM 721 C C . ASP A 1 96 ? 9.428 -4.422 -25.451 1.00 92.56 96 ASP A C 1
ATOM 723 O O . ASP A 1 96 ? 10.409 -3.983 -24.835 1.00 92.56 96 ASP A O 1
ATOM 727 N N . PRO A 1 97 ? 9.549 -5.045 -26.639 1.00 90.75 97 PRO A N 1
ATOM 728 C CA . PRO A 1 97 ? 10.839 -5.265 -27.287 1.00 90.75 97 PRO A CA 1
ATOM 729 C C . PRO A 1 97 ? 11.501 -3.964 -27.755 1.00 90.75 97 PRO A C 1
ATOM 731 O O . PRO A 1 97 ? 12.710 -3.944 -27.977 1.00 90.75 97 PRO A O 1
ATOM 734 N N . LEU A 1 98 ? 10.731 -2.882 -27.911 1.00 92.44 98 LEU A N 1
ATOM 735 C CA . LEU A 1 98 ? 11.222 -1.593 -28.399 1.00 92.44 98 LEU A CA 1
ATOM 736 C C . LEU A 1 98 ? 11.481 -0.595 -27.266 1.00 92.44 98 LEU A C 1
ATOM 738 O O . LEU A 1 98 ? 11.904 0.531 -27.534 1.00 92.44 98 LEU A O 1
ATOM 742 N N . ALA A 1 99 ? 11.239 -0.979 -26.009 1.00 88.12 99 ALA A N 1
ATOM 743 C CA . ALA A 1 99 ? 11.388 -0.083 -24.874 1.00 88.12 99 ALA A CA 1
ATOM 744 C C . ALA A 1 99 ? 12.856 0.353 -24.698 1.00 88.12 99 ALA A C 1
ATOM 746 O O . ALA A 1 99 ? 13.712 -0.472 -24.359 1.00 88.12 99 ALA A O 1
ATOM 747 N N . PRO A 1 100 ? 13.173 1.652 -24.850 1.00 86.25 100 PRO A N 1
ATOM 748 C CA . PRO A 1 100 ? 14.537 2.120 -24.689 1.00 86.25 100 PRO A CA 1
ATOM 749 C C . PRO A 1 100 ? 14.930 2.134 -23.210 1.00 86.25 100 PRO A C 1
ATOM 751 O O . PRO A 1 100 ? 14.174 2.575 -22.338 1.00 86.25 100 PRO A O 1
ATOM 754 N N . THR A 1 101 ? 16.166 1.733 -22.917 1.00 86.00 101 THR A N 1
ATOM 755 C CA . THR A 1 101 ? 16.794 2.036 -21.630 1.00 86.00 101 THR A CA 1
ATOM 756 C C . THR A 1 101 ? 17.108 3.525 -21.582 1.00 86.00 101 THR A C 1
ATOM 758 O O . THR A 1 101 ? 18.075 3.992 -22.185 1.00 86.00 101 THR A O 1
ATOM 761 N N . LEU A 1 102 ? 16.276 4.284 -20.876 1.00 85.38 102 LEU A N 1
ATOM 762 C CA . LEU A 1 102 ? 16.520 5.705 -20.664 1.00 85.38 102 LEU A CA 1
ATOM 763 C C . LEU A 1 102 ? 17.776 5.894 -19.788 1.00 85.38 102 LEU A C 1
ATOM 765 O O . LEU A 1 102 ? 17.945 5.157 -18.811 1.00 85.38 102 LEU A O 1
ATOM 769 N N . PRO A 1 103 ? 18.639 6.882 -20.092 1.00 83.75 103 PRO A N 1
ATOM 770 C CA . PRO A 1 103 ? 19.809 7.187 -19.272 1.00 83.75 103 PRO A CA 1
ATOM 771 C C . PRO A 1 103 ? 19.392 7.637 -17.868 1.00 83.75 103 PRO A C 1
ATOM 773 O O . PRO A 1 103 ? 18.224 7.924 -17.610 1.00 83.75 103 PRO A O 1
ATOM 776 N N . ASN A 1 104 ? 20.337 7.727 -16.933 1.00 83.19 104 ASN A N 1
ATOM 777 C CA . ASN A 1 104 ? 20.022 8.227 -15.597 1.00 83.19 104 ASN A CA 1
ATOM 778 C C . ASN A 1 104 ? 19.469 9.664 -15.678 1.00 83.19 104 ASN A C 1
ATOM 780 O O . ASN A 1 104 ? 20.040 10.500 -16.377 1.00 83.19 104 ASN A O 1
ATOM 784 N N . PRO A 1 105 ? 18.393 10.002 -14.942 1.00 78.50 105 PRO A N 1
ATOM 785 C CA . PRO A 1 105 ? 17.769 11.324 -15.041 1.00 78.50 105 PRO A CA 1
ATOM 786 C C . PRO A 1 105 ? 18.722 12.458 -14.626 1.00 78.50 105 PRO A C 1
ATOM 788 O O . PRO A 1 105 ? 18.586 13.584 -15.096 1.00 78.50 105 PRO A O 1
ATOM 791 N N . THR A 1 106 ? 19.718 12.157 -13.788 1.00 73.44 106 THR A N 1
ATOM 792 C CA . THR A 1 106 ? 20.778 13.087 -13.372 1.00 73.44 106 THR A CA 1
ATOM 793 C C . THR A 1 106 ? 21.692 13.504 -14.525 1.00 73.44 106 THR A C 1
ATOM 795 O O . THR A 1 106 ? 22.227 14.607 -14.499 1.00 73.44 106 THR A O 1
ATOM 798 N N . THR A 1 107 ? 21.831 12.672 -15.561 1.00 66.88 107 THR A N 1
ATOM 799 C CA . THR A 1 107 ? 22.682 12.941 -16.731 1.00 66.88 107 THR A CA 1
ATOM 800 C C . THR A 1 107 ? 22.197 14.143 -17.551 1.00 66.88 107 THR A C 1
ATOM 802 O O . THR A 1 107 ? 22.980 14.740 -18.277 1.00 66.88 107 THR A O 1
ATOM 805 N N . HIS A 1 108 ? 20.928 14.545 -17.419 1.00 64.12 108 HIS A N 1
ATOM 806 C CA . HIS A 1 108 ? 20.377 15.711 -18.119 1.00 64.12 108 HIS A CA 1
ATOM 807 C C . HIS A 1 108 ? 20.719 17.058 -17.469 1.00 64.12 108 HIS A C 1
ATOM 809 O O . HIS A 1 108 ? 20.368 18.102 -18.022 1.00 64.12 108 HIS A O 1
ATOM 815 N N . LEU A 1 109 ? 21.363 17.067 -16.297 1.00 69.19 109 LEU A N 1
ATOM 816 C CA . LEU A 1 109 ? 21.905 18.306 -15.751 1.00 69.19 109 LEU A CA 1
ATOM 817 C C . LEU A 1 109 ? 23.085 18.728 -16.637 1.00 69.19 109 LEU A C 1
ATOM 819 O O . LEU A 1 109 ? 23.991 17.916 -16.832 1.00 69.19 109 LEU A O 1
ATOM 823 N N . PRO A 1 110 ? 23.090 19.954 -17.192 1.00 69.25 110 PRO A N 1
ATOM 824 C CA . PRO A 1 110 ? 24.196 20.398 -18.026 1.00 69.25 110 PRO A CA 1
ATOM 825 C C . PRO A 1 110 ? 25.500 20.309 -17.217 1.00 69.25 110 PRO A C 1
ATOM 827 O O . PRO A 1 110 ? 25.512 20.737 -16.053 1.00 69.25 110 PRO A O 1
ATOM 830 N N . PRO A 1 111 ? 26.573 19.726 -17.786 1.00 73.81 111 PRO A N 1
ATOM 831 C CA . PRO A 1 111 ?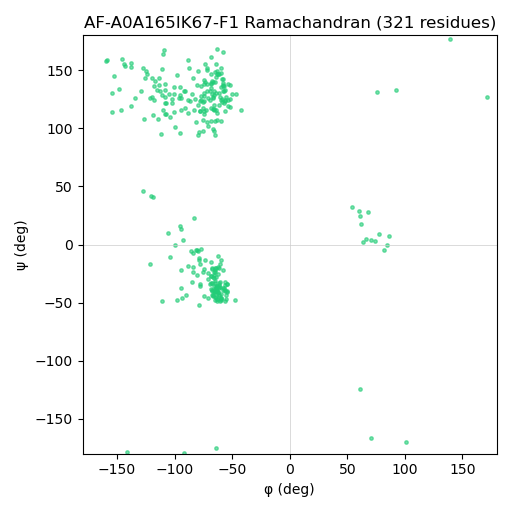 27.857 19.650 -17.103 1.00 73.81 111 PRO A CA 1
ATOM 832 C C . PRO A 1 111 ? 28.357 21.064 -16.786 1.00 73.81 111 PRO A C 1
ATOM 834 O O . PRO A 1 111 ? 28.002 22.033 -17.456 1.00 73.81 111 PRO A O 1
ATOM 837 N N . ARG A 1 112 ? 29.155 21.202 -15.724 1.00 76.56 112 ARG A N 1
ATOM 838 C CA . ARG A 1 112 ? 29.782 22.489 -15.403 1.00 76.56 112 ARG A CA 1
ATOM 839 C C . ARG A 1 112 ? 30.915 22.738 -16.395 1.00 76.56 112 ARG A C 1
ATOM 841 O O . ARG A 1 112 ? 31.784 21.884 -16.521 1.00 76.56 112 ARG A O 1
ATOM 848 N N . ASP A 1 113 ? 30.923 23.900 -17.044 1.00 81.75 113 ASP A N 1
ATOM 849 C CA . ASP A 1 113 ? 32.012 24.275 -17.952 1.00 81.75 113 ASP A CA 1
ATOM 850 C C . ASP A 1 113 ? 33.315 24.440 -17.163 1.00 81.75 113 ASP A C 1
ATOM 852 O O . ASP A 1 113 ? 33.416 25.326 -16.314 1.00 81.75 113 ASP A O 1
ATOM 856 N N . GLU A 1 114 ? 34.311 23.600 -17.437 1.00 82.88 114 GLU A N 1
ATOM 857 C CA . GLU A 1 114 ? 35.589 23.593 -16.708 1.00 82.88 114 GLU A CA 1
ATOM 858 C C . GLU A 1 114 ? 36.466 24.817 -17.017 1.00 82.88 114 GLU A C 1
ATOM 860 O O . GLU A 1 114 ? 37.289 25.219 -16.199 1.00 82.88 114 GLU A O 1
ATOM 865 N N . SER A 1 115 ? 36.271 25.445 -18.180 1.00 89.31 115 SER A N 1
ATOM 866 C CA . SER A 1 115 ? 37.042 26.609 -18.633 1.00 89.31 115 SER A CA 1
ATOM 867 C C . SER A 1 115 ? 36.674 27.912 -17.920 1.00 89.31 115 SER A C 1
ATOM 869 O O . SER A 1 115 ? 37.462 28.857 -17.913 1.00 89.31 115 SER A O 1
ATOM 871 N N . ASN A 1 116 ? 35.481 27.990 -17.328 1.00 87.75 116 ASN A N 1
ATOM 872 C CA . ASN A 1 116 ? 34.973 29.211 -16.722 1.00 87.75 116 ASN A CA 1
ATOM 873 C C . ASN A 1 116 ? 35.146 29.163 -15.190 1.00 87.75 116 ASN A C 1
ATOM 875 O O . ASN A 1 116 ? 34.455 28.389 -14.528 1.00 87.75 116 ASN A O 1
ATOM 879 N N . PRO A 1 117 ? 35.987 30.020 -14.577 1.00 88.19 117 PRO A N 1
ATOM 880 C CA . PRO A 1 117 ? 36.242 29.981 -13.134 1.00 88.19 117 PRO A CA 1
ATOM 881 C C . PRO A 1 117 ? 34.987 30.239 -12.281 1.00 88.19 117 PRO A C 1
ATOM 883 O O . PRO A 1 117 ? 34.934 29.840 -11.116 1.00 88.19 117 PRO A O 1
ATOM 886 N N . TYR A 1 118 ? 33.948 30.861 -12.849 1.00 87.06 118 TYR A N 1
ATOM 887 C CA . TYR A 1 118 ? 32.698 31.159 -12.148 1.00 87.06 118 TYR A CA 1
ATOM 888 C C . TYR A 1 118 ? 31.749 29.952 -12.021 1.00 87.06 118 TYR A C 1
ATOM 890 O O . TYR A 1 118 ? 30.777 30.018 -11.264 1.00 87.06 118 TYR A O 1
ATOM 898 N N . THR A 1 119 ? 31.993 28.837 -12.719 1.00 86.31 119 THR A N 1
ATOM 899 C CA . THR A 1 119 ? 31.119 27.645 -12.666 1.00 86.31 119 THR A CA 1
ATOM 900 C C . THR A 1 119 ? 31.429 26.728 -11.482 1.00 86.31 119 THR A C 1
ATOM 902 O O . THR A 1 119 ? 30.532 26.015 -11.023 1.00 86.31 119 THR A O 1
ATOM 905 N N . LEU A 1 120 ? 32.655 26.777 -10.944 1.00 83.44 120 LEU A N 1
ATOM 906 C CA . LEU A 1 120 ? 33.157 25.856 -9.913 1.00 83.44 120 LEU A CA 1
ATOM 907 C C . LEU A 1 120 ? 32.268 25.813 -8.661 1.00 83.44 120 LEU A C 1
ATOM 909 O O . LEU A 1 120 ? 31.937 24.735 -8.166 1.00 83.44 120 LEU A O 1
ATOM 913 N N . ASN A 1 121 ? 31.822 26.984 -8.196 1.00 86.69 121 ASN A N 1
ATOM 914 C CA . ASN A 1 121 ? 31.004 27.132 -6.987 1.00 86.69 121 ASN A CA 1
ATOM 915 C C . ASN A 1 121 ? 29.529 27.449 -7.287 1.00 86.69 121 ASN A C 1
ATOM 917 O O . ASN A 1 121 ? 28.766 27.778 -6.378 1.00 86.69 121 ASN A O 1
ATOM 921 N N . ARG A 1 122 ? 29.099 27.351 -8.551 1.00 87.44 122 ARG A N 1
ATOM 922 C CA . ARG A 1 122 ? 27.713 27.637 -8.932 1.00 87.44 122 ARG A CA 1
ATOM 923 C C . ARG A 1 122 ? 26.793 26.493 -8.476 1.00 87.44 122 ARG A C 1
ATOM 925 O O . ARG A 1 122 ? 27.091 25.326 -8.771 1.00 87.44 122 ARG A O 1
ATOM 932 N N . PRO A 1 123 ? 25.663 26.767 -7.793 1.00 84.38 123 PRO A N 1
ATOM 933 C CA . PRO A 1 123 ? 24.670 25.729 -7.531 1.00 84.38 123 PRO A CA 1
ATOM 934 C C . PRO A 1 123 ? 24.155 25.153 -8.858 1.00 84.38 123 PRO A C 1
ATOM 936 O O . PRO A 1 123 ? 24.108 25.854 -9.871 1.00 84.38 123 PRO A O 1
ATOM 939 N N . ALA A 1 124 ? 23.802 23.865 -8.864 1.00 79.25 124 ALA A N 1
ATOM 940 C CA . ALA A 1 124 ? 23.256 23.228 -10.059 1.00 79.25 124 ALA A CA 1
ATOM 941 C C . ALA A 1 124 ? 21.985 23.969 -10.514 1.00 79.25 124 ALA A C 1
ATOM 943 O O . ALA A 1 124 ? 21.178 24.363 -9.663 1.00 79.25 124 ALA A O 1
ATOM 944 N N . PRO A 1 125 ? 21.794 24.180 -11.828 1.00 79.75 125 PRO A N 1
ATOM 945 C CA . PRO A 1 125 ? 20.577 24.801 -12.318 1.00 79.75 125 PRO A CA 1
ATOM 946 C C . PRO A 1 125 ? 19.371 23.934 -11.952 1.00 79.75 125 PRO A C 1
ATOM 948 O O . PRO A 1 125 ? 19.448 22.703 -11.924 1.00 79.75 125 PRO A O 1
ATOM 951 N N . GLN A 1 126 ? 18.241 24.584 -11.686 1.00 78.19 126 GLN A N 1
ATOM 952 C CA . GLN A 1 126 ? 16.985 23.862 -11.558 1.00 78.19 126 GLN A CA 1
ATOM 953 C C . GLN A 1 126 ? 16.622 23.233 -12.903 1.00 78.19 126 GLN A C 1
ATOM 955 O O . GLN A 1 126 ? 16.917 23.762 -13.977 1.00 78.19 126 GLN A O 1
ATOM 960 N N . THR A 1 127 ? 15.956 22.092 -12.838 1.00 78.31 127 THR A N 1
ATOM 961 C CA . THR A 1 127 ? 15.388 21.425 -14.001 1.00 78.31 127 THR A CA 1
ATOM 962 C C . THR A 1 127 ? 14.385 22.324 -14.715 1.00 78.31 127 THR A C 1
ATOM 964 O O . THR A 1 127 ? 13.600 23.056 -14.102 1.00 78.31 127 THR A O 1
ATOM 967 N N . ARG A 1 128 ? 14.389 22.250 -16.049 1.00 77.31 128 ARG A N 1
ATOM 968 C CA . ARG A 1 128 ? 13.447 22.990 -16.892 1.00 77.31 128 ARG A CA 1
ATOM 969 C C . ARG A 1 128 ? 12.005 22.649 -16.495 1.00 77.31 128 ARG A C 1
ATOM 971 O O . ARG A 1 128 ? 11.655 21.481 -16.357 1.00 77.31 128 ARG A O 1
ATOM 978 N N . GLY A 1 129 ? 11.168 23.674 -16.334 1.00 80.38 129 GLY A N 1
ATOM 979 C CA . GLY A 1 129 ? 9.755 23.517 -15.966 1.00 80.38 129 GLY A CA 1
ATOM 980 C C . GLY A 1 129 ? 9.479 23.427 -14.461 1.00 80.38 129 GLY A C 1
ATOM 981 O O . GLY A 1 129 ? 8.346 23.154 -14.082 1.00 80.38 129 GLY A O 1
ATOM 982 N N . GLY A 1 130 ? 10.479 23.639 -13.595 1.00 76.94 130 GLY A N 1
ATOM 983 C CA . GLY A 1 130 ? 10.276 23.774 -12.142 1.00 76.94 130 GLY A CA 1
ATOM 984 C C . GLY A 1 130 ? 9.878 22.484 -11.413 1.00 76.94 130 GLY A C 1
ATOM 985 O O . GLY A 1 130 ? 9.621 22.496 -10.211 1.00 76.94 130 GLY A O 1
ATOM 986 N N . HIS A 1 131 ? 9.832 21.351 -12.111 1.00 78.44 131 HIS A N 1
ATOM 987 C CA . HIS A 1 131 ? 9.606 20.043 -11.509 1.00 78.44 131 HIS A CA 1
ATOM 988 C C . HIS A 1 131 ? 10.940 19.393 -11.168 1.00 78.44 131 HIS A C 1
ATOM 990 O O . HIS A 1 131 ? 11.808 19.328 -12.030 1.00 78.44 131 HIS A O 1
ATOM 996 N N . GLY A 1 132 ? 11.087 18.858 -9.953 1.00 79.94 132 GLY A N 1
ATOM 997 C CA . GLY A 1 132 ? 12.271 18.080 -9.575 1.00 79.94 132 GLY A CA 1
ATOM 998 C C . GLY A 1 132 ? 12.508 16.862 -10.479 1.00 79.94 132 GLY A C 1
ATOM 999 O O . GLY A 1 132 ? 11.618 16.446 -11.226 1.00 79.94 132 GLY A O 1
ATOM 1000 N N . LEU A 1 133 ? 13.713 16.282 -10.400 1.00 82.62 133 LEU A N 1
ATOM 1001 C CA . LEU A 1 133 ? 14.081 15.110 -11.196 1.00 82.62 133 LEU A CA 1
ATOM 1002 C C . LEU A 1 133 ? 13.119 13.951 -10.939 1.00 82.62 133 LEU A C 1
ATOM 1004 O O . LEU A 1 133 ? 12.761 13.625 -9.806 1.00 82.62 133 LEU A O 1
ATOM 1008 N N . ARG A 1 134 ? 12.727 13.313 -12.032 1.00 83.69 134 ARG A N 1
ATOM 1009 C CA . ARG A 1 134 ? 11.771 12.218 -12.064 1.00 83.69 134 ARG A CA 1
ATOM 1010 C C . ARG A 1 134 ? 12.518 10.923 -12.376 1.00 83.69 134 ARG A C 1
ATOM 1012 O O . ARG A 1 134 ? 13.339 10.942 -13.288 1.00 83.69 134 ARG A O 1
ATOM 1019 N N . PRO A 1 135 ? 12.292 9.811 -11.649 1.00 86.25 135 PRO A N 1
ATOM 1020 C CA . PRO A 1 135 ? 12.847 8.528 -12.059 1.00 86.25 135 PRO A CA 1
ATOM 1021 C C . PRO A 1 135 ? 12.381 8.137 -13.464 1.00 86.25 135 PRO A C 1
ATOM 1023 O O . PRO A 1 135 ? 11.204 8.269 -13.797 1.00 86.25 135 PRO A O 1
ATOM 1026 N N . ASN A 1 136 ? 13.310 7.618 -14.261 1.00 88.25 136 ASN A N 1
ATOM 1027 C CA . ASN A 1 136 ? 13.012 7.054 -15.569 1.00 88.25 136 ASN A CA 1
ATOM 1028 C C . ASN A 1 136 ? 12.452 5.634 -15.433 1.00 88.25 136 ASN A C 1
ATOM 1030 O O . ASN A 1 136 ? 12.795 4.910 -14.496 1.00 88.25 136 ASN A O 1
ATOM 1034 N N . ALA A 1 137 ? 11.584 5.245 -16.369 1.00 88.06 137 ALA A N 1
ATOM 1035 C CA . ALA A 1 137 ? 11.060 3.886 -16.426 1.00 88.06 137 ALA A CA 1
ATOM 1036 C C . ALA A 1 137 ? 12.158 2.927 -16.888 1.00 88.06 137 ALA A C 1
ATOM 1038 O O . ALA A 1 137 ? 12.830 3.184 -17.887 1.00 88.06 137 ALA A O 1
ATOM 1039 N N . LYS A 1 138 ? 12.325 1.813 -16.174 1.00 88.69 138 LYS A N 1
ATOM 1040 C CA . LYS A 1 138 ? 13.180 0.713 -16.626 1.00 88.69 138 LYS A CA 1
ATOM 1041 C C . LYS A 1 138 ? 12.383 -0.194 -17.578 1.00 88.69 138 LYS A C 1
ATOM 1043 O O . LYS A 1 138 ? 11.182 -0.397 -17.335 1.00 88.69 138 LYS A O 1
ATOM 1048 N N . PRO A 1 139 ? 13.007 -0.743 -18.637 1.00 90.00 139 PRO A N 1
ATOM 1049 C CA . PRO A 1 139 ? 12.365 -1.774 -19.445 1.00 90.00 139 PRO A CA 1
ATOM 1050 C C . PRO A 1 139 ? 12.113 -3.017 -18.586 1.00 90.00 139 PRO A C 1
ATOM 1052 O O . PRO A 1 139 ? 12.874 -3.313 -17.657 1.00 90.00 139 PRO A O 1
ATOM 1055 N N . ILE A 1 140 ? 11.019 -3.723 -18.868 1.00 92.75 140 ILE A N 1
ATOM 1056 C CA . ILE A 1 140 ? 10.694 -4.950 -18.143 1.00 92.75 140 ILE A CA 1
ATOM 1057 C C . ILE A 1 140 ? 11.577 -6.078 -18.667 1.00 92.75 140 ILE A C 1
ATOM 1059 O O . ILE A 1 140 ? 11.628 -6.353 -19.861 1.00 92.75 140 ILE A O 1
ATOM 1063 N N . GLY A 1 141 ? 12.244 -6.744 -17.736 1.00 91.56 141 GLY A N 1
ATOM 1064 C CA . GLY A 1 141 ? 12.947 -7.998 -17.954 1.00 91.56 141 GLY A CA 1
ATOM 1065 C C . GLY A 1 141 ? 12.759 -8.911 -16.741 1.00 91.56 141 GLY A C 1
ATOM 1066 O O . GLY A 1 141 ? 12.106 -8.505 -15.774 1.00 91.56 141 GLY A O 1
ATOM 1067 N N . PRO A 1 142 ? 13.355 -10.114 -16.741 1.00 90.50 142 PRO A N 1
ATOM 1068 C CA . PRO A 1 142 ? 13.164 -11.099 -15.672 1.00 90.50 142 PRO A CA 1
ATOM 1069 C C . PRO A 1 142 ? 13.533 -10.583 -14.270 1.00 90.50 142 PRO A C 1
ATOM 1071 O O . PRO A 1 142 ? 12.854 -10.875 -13.287 1.00 90.50 142 PRO A O 1
ATOM 1074 N N . SER A 1 143 ? 14.590 -9.773 -14.164 1.00 89.88 143 SER A N 1
ATOM 1075 C CA . SER A 1 143 ? 15.033 -9.168 -12.902 1.00 89.88 143 SER A CA 1
ATOM 1076 C C . SER A 1 143 ? 14.189 -7.960 -12.484 1.00 89.88 143 SER A C 1
ATOM 1078 O O . SER A 1 143 ? 13.946 -7.765 -11.293 1.00 89.88 143 SER A O 1
ATOM 1080 N N . THR A 1 144 ? 13.712 -7.186 -13.462 1.00 91.12 144 THR A N 1
ATOM 1081 C CA . THR A 1 144 ? 13.008 -5.901 -13.292 1.00 91.12 144 THR A CA 1
ATOM 1082 C C . THR A 1 144 ? 11.483 -6.055 -13.287 1.00 91.12 144 THR A C 1
ATOM 1084 O O . THR A 1 144 ? 10.755 -5.084 -13.487 1.00 91.12 144 THR A O 1
ATOM 1087 N N . LEU A 1 145 ? 10.967 -7.267 -13.099 1.00 93.88 145 LEU A N 1
ATOM 1088 C CA . LEU A 1 145 ? 9.530 -7.519 -13.065 1.00 93.88 145 LEU A CA 1
ATOM 1089 C C . LEU A 1 145 ? 8.865 -6.798 -11.869 1.00 93.88 145 LEU A C 1
ATOM 1091 O O . LEU A 1 145 ? 9.483 -6.710 -10.803 1.00 93.88 145 LEU A O 1
ATOM 1095 N N . PRO A 1 146 ? 7.628 -6.273 -11.997 1.00 94.38 146 PRO A N 1
ATOM 1096 C CA . PRO A 1 146 ? 6.945 -5.628 -10.880 1.00 94.38 146 PRO A CA 1
ATOM 1097 C C . PRO A 1 146 ? 6.767 -6.568 -9.685 1.00 94.38 146 PRO A C 1
ATOM 1099 O O . PRO A 1 146 ? 6.136 -7.612 -9.795 1.00 94.38 146 PRO A O 1
ATOM 1102 N N . LYS A 1 147 ? 7.288 -6.157 -8.529 1.00 94.38 147 LYS A N 1
ATOM 1103 C CA . LYS A 1 147 ? 7.185 -6.866 -7.247 1.00 94.38 147 LYS A CA 1
ATOM 1104 C C . LYS A 1 147 ? 6.566 -5.949 -6.204 1.00 94.38 147 LYS A C 1
ATOM 1106 O O . LYS A 1 147 ? 6.809 -4.741 -6.237 1.00 94.38 147 LYS A O 1
ATOM 1111 N N . LEU A 1 148 ? 5.798 -6.517 -5.275 1.00 95.00 148 LEU A N 1
ATOM 1112 C CA . LEU A 1 148 ? 5.355 -5.806 -4.075 1.00 95.00 148 LEU A CA 1
ATOM 1113 C C . LEU A 1 148 ? 6.530 -5.680 -3.102 1.00 95.00 148 LEU A C 1
ATOM 1115 O O . LEU A 1 148 ? 7.130 -6.682 -2.725 1.00 95.00 148 LEU A O 1
ATOM 1119 N N . GLU A 1 149 ? 6.855 -4.450 -2.714 1.00 93.62 149 GLU A N 1
ATOM 1120 C CA . GLU A 1 149 ? 7.927 -4.156 -1.756 1.00 93.62 149 GLU A CA 1
ATOM 1121 C C . GLU A 1 149 ? 7.368 -4.061 -0.332 1.00 93.62 149 GLU A C 1
ATOM 1123 O O . GLU A 1 149 ? 7.928 -4.611 0.616 1.00 93.62 149 GLU A O 1
ATOM 1128 N N . ARG A 1 150 ? 6.254 -3.337 -0.182 1.00 94.56 150 ARG A N 1
ATOM 1129 C CA . ARG A 1 150 ? 5.598 -3.095 1.104 1.00 94.56 150 ARG A CA 1
ATOM 1130 C C . ARG A 1 150 ? 4.142 -2.705 0.921 1.00 94.56 150 ARG A C 1
ATOM 1132 O O . ARG A 1 150 ? 3.749 -2.165 -0.118 1.00 94.56 150 ARG A O 1
ATOM 1139 N N . ILE A 1 151 ? 3.369 -2.887 1.982 1.00 95.62 151 ILE A N 1
ATOM 1140 C CA . ILE A 1 151 ? 2.006 -2.369 2.087 1.00 95.62 151 ILE A CA 1
ATOM 1141 C C . ILE A 1 151 ? 1.950 -1.382 3.249 1.00 95.62 151 ILE A C 1
ATOM 1143 O O . ILE A 1 151 ? 2.510 -1.627 4.319 1.00 95.62 151 ILE A O 1
ATOM 1147 N N . VAL A 1 152 ? 1.279 -0.252 3.033 1.00 95.69 152 VAL A N 1
ATOM 1148 C CA . VAL A 1 152 ? 1.018 0.737 4.081 1.00 95.69 152 VAL A CA 1
ATOM 1149 C C . VAL A 1 152 ? -0.472 0.883 4.302 1.00 95.69 152 VAL A C 1
ATOM 1151 O O . VAL A 1 152 ? -1.209 1.234 3.382 1.00 95.69 152 VAL A O 1
ATOM 1154 N N . LEU A 1 153 ? -0.904 0.681 5.539 1.00 96.25 153 LEU A N 1
ATOM 1155 C CA . LEU A 1 153 ? -2.238 1.044 5.996 1.00 96.25 153 LEU A CA 1
ATOM 1156 C C . LEU A 1 153 ? -2.183 2.454 6.557 1.00 96.25 153 LEU A C 1
ATOM 1158 O O . LEU A 1 153 ? -1.309 2.772 7.359 1.00 96.25 153 LEU A O 1
ATOM 1162 N N . HIS A 1 154 ? -3.114 3.299 6.147 1.00 96.44 154 HIS A N 1
ATOM 1163 C CA . HIS A 1 154 ? -3.196 4.674 6.608 1.00 96.44 154 HIS A CA 1
ATOM 1164 C C . HIS A 1 154 ? -4.651 5.039 6.883 1.00 96.44 154 HIS A C 1
ATOM 1166 O O . HIS A 1 154 ? -5.473 5.062 5.967 1.00 96.44 154 HIS A O 1
ATOM 1172 N N . SER A 1 155 ? -4.964 5.398 8.124 1.00 96.81 155 SER A N 1
ATOM 1173 C CA . SER A 1 155 ? -6.260 5.973 8.487 1.00 96.81 155 SER A CA 1
ATOM 1174 C C . SER A 1 155 ? -6.058 7.367 9.069 1.00 96.81 155 SER A C 1
ATOM 1176 O O . SER A 1 155 ? -5.260 7.562 9.988 1.00 96.81 155 SER A O 1
ATOM 1178 N N . PHE A 1 156 ? -6.770 8.343 8.508 1.00 95.38 156 PHE A N 1
ATOM 1179 C CA . PHE A 1 156 ? -6.826 9.708 9.020 1.00 95.38 156 PHE A CA 1
ATOM 1180 C C . PHE A 1 156 ? -8.189 9.941 9.659 1.00 95.38 156 PHE A C 1
ATOM 1182 O O . PHE A 1 156 ? -9.216 9.819 8.991 1.00 95.38 156 PHE A O 1
ATOM 1189 N N . ILE A 1 157 ? -8.191 10.307 10.940 1.00 94.88 157 ILE A N 1
ATOM 1190 C CA . ILE A 1 157 ? -9.413 10.468 11.720 1.00 94.88 157 ILE A CA 1
ATOM 1191 C C . ILE A 1 157 ? -9.566 11.935 12.100 1.00 94.88 157 ILE A C 1
ATOM 1193 O O . ILE A 1 157 ? -8.869 12.453 12.967 1.00 94.88 157 ILE A O 1
ATOM 1197 N N . LYS A 1 158 ? -10.527 12.614 11.472 1.00 92.56 158 LYS A N 1
ATOM 1198 C CA . LYS A 1 158 ? -10.793 14.039 11.725 1.00 92.56 158 LYS A CA 1
ATOM 1199 C C . LYS A 1 158 ? -11.203 14.320 13.179 1.00 92.56 158 LYS A C 1
ATOM 1201 O O . LYS A 1 158 ? -10.876 15.370 13.721 1.00 92.56 158 LYS A O 1
ATOM 1206 N N . GLU A 1 159 ? -11.902 13.379 13.812 1.00 92.62 159 GLU A N 1
ATOM 1207 C CA . GLU A 1 159 ? -12.387 13.485 15.198 1.00 92.62 159 GLU A CA 1
ATOM 1208 C C . GLU A 1 159 ? -11.245 13.541 16.226 1.00 92.62 159 GLU A C 1
ATOM 1210 O O . GLU A 1 159 ? -11.412 14.121 17.302 1.00 92.62 159 GLU A O 1
ATOM 1215 N N . ALA A 1 160 ? -10.056 13.047 15.857 1.00 92.94 160 ALA A N 1
ATOM 1216 C CA . ALA A 1 160 ? -8.879 13.066 16.717 1.00 92.94 160 ALA A CA 1
ATOM 1217 C C . ALA A 1 160 ? -8.417 14.492 17.088 1.00 92.94 160 ALA A C 1
ATOM 1219 O O . ALA A 1 160 ? -7.717 14.678 18.080 1.00 92.94 160 ALA A O 1
ATOM 1220 N N . GLY A 1 161 ? -8.839 15.516 16.327 1.00 89.88 161 GLY A N 1
ATOM 1221 C CA . GLY A 1 161 ? -8.606 16.942 16.616 1.00 89.88 161 GLY A CA 1
ATOM 1222 C C . GLY A 1 161 ? -9.116 17.401 17.983 1.00 89.88 161 GLY A C 1
ATOM 1223 O O . GLY A 1 161 ? -8.513 18.283 18.609 1.00 89.88 161 GLY A O 1
ATOM 1224 N N . GLY A 1 162 ? -10.237 16.814 18.411 1.00 90.69 162 GLY A N 1
ATOM 1225 C CA . GLY A 1 162 ? -10.869 17.067 19.703 1.00 90.69 162 GLY A CA 1
ATOM 1226 C C . GLY A 1 162 ? -10.498 16.018 20.745 1.00 90.69 162 GLY A C 1
ATOM 1227 O O . GLY A 1 162 ? -10.107 16.389 21.847 1.00 90.69 162 GLY A O 1
ATOM 1228 N N . ASN A 1 163 ? -10.580 14.732 20.384 1.00 92.12 163 ASN A N 1
ATOM 1229 C CA . ASN A 1 163 ? -10.260 13.622 21.278 1.00 92.12 163 ASN A CA 1
ATOM 1230 C C . ASN A 1 163 ? -9.231 12.673 20.643 1.00 92.12 163 ASN A C 1
ATOM 1232 O O . ASN A 1 163 ? -9.565 11.888 19.758 1.00 92.12 163 ASN A O 1
ATOM 1236 N N . SER A 1 164 ? -7.993 12.696 21.137 1.00 91.38 164 SER A N 1
ATOM 1237 C CA . SER A 1 164 ? -6.915 11.823 20.659 1.00 91.38 164 SER A CA 1
ATOM 1238 C C . SER A 1 164 ? -7.119 10.337 20.978 1.00 91.38 164 SER A C 1
ATOM 1240 O O . SER A 1 164 ? -6.533 9.493 20.301 1.00 91.38 164 SER A O 1
ATOM 1242 N N . GLU A 1 165 ? -7.946 9.993 21.969 1.00 92.81 165 GLU A N 1
ATOM 1243 C CA . GLU A 1 165 ? -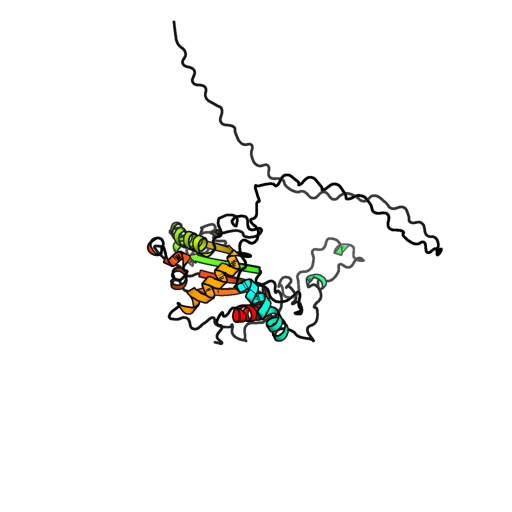8.216 8.601 22.372 1.00 92.81 165 GLU A CA 1
ATOM 1244 C C . GLU A 1 165 ? -8.930 7.808 21.275 1.00 92.81 165 GLU A C 1
ATOM 1246 O O . GLU A 1 165 ? -8.783 6.593 21.174 1.00 92.81 165 GLU A O 1
ATOM 1251 N N . VAL A 1 166 ? -9.622 8.510 20.378 1.00 93.94 166 VAL A N 1
ATOM 1252 C CA . VAL A 1 166 ? -10.288 7.941 19.204 1.00 93.94 166 VAL A CA 1
ATOM 1253 C C . VAL A 1 166 ? -9.317 7.180 18.283 1.00 93.94 166 VAL A C 1
ATOM 1255 O O . VAL A 1 166 ? -9.725 6.299 17.526 1.00 93.94 166 VAL A O 1
ATOM 1258 N N . LEU A 1 167 ? -8.015 7.468 18.355 1.00 94.19 167 LEU A N 1
ATOM 1259 C CA . LEU A 1 167 ? -6.994 6.754 17.585 1.00 94.19 167 LEU A CA 1
ATOM 1260 C C . LEU A 1 167 ? -6.686 5.355 18.134 1.00 94.19 167 LEU A C 1
ATOM 1262 O O . LEU A 1 167 ? -6.210 4.509 17.379 1.00 94.19 167 LEU A O 1
ATOM 1266 N N . LEU A 1 168 ? -6.940 5.102 19.421 1.00 93.38 168 LEU A N 1
ATOM 1267 C CA . LEU A 1 168 ? -6.624 3.838 20.091 1.00 93.38 168 LEU A CA 1
ATOM 1268 C C . LEU A 1 168 ? -7.308 2.610 19.465 1.00 93.38 168 LEU A C 1
ATOM 1270 O O . LEU A 1 168 ? -6.593 1.637 19.216 1.00 93.38 168 LEU A O 1
ATOM 1274 N N . PRO A 1 169 ? -8.619 2.613 19.139 1.00 93.75 169 PRO A N 1
ATOM 1275 C CA . PRO A 1 169 ? -9.245 1.461 18.488 1.00 93.75 169 PRO A CA 1
ATOM 1276 C C . PRO A 1 169 ? -8.635 1.165 17.115 1.00 93.75 169 PRO A C 1
ATOM 1278 O O . PRO A 1 169 ? -8.356 0.011 16.801 1.00 93.75 169 PRO A O 1
ATOM 1281 N N . VAL A 1 170 ? -8.340 2.193 16.314 1.00 94.62 170 VAL A N 1
ATOM 1282 C CA . VAL A 1 170 ? -7.703 2.006 14.998 1.00 94.62 170 VAL A CA 1
ATOM 1283 C C . VAL A 1 170 ? -6.270 1.508 15.146 1.00 94.62 170 VAL A C 1
ATOM 1285 O O . VAL A 1 170 ? -5.837 0.638 14.395 1.00 94.62 170 VAL A O 1
ATOM 1288 N N . LEU A 1 171 ? -5.543 2.012 16.143 1.00 93.94 171 LEU A N 1
ATOM 1289 C CA . LEU A 1 171 ? -4.206 1.541 16.484 1.00 93.94 171 LEU A CA 1
ATOM 1290 C C . LEU A 1 171 ? -4.213 0.056 16.859 1.00 93.94 171 LEU A C 1
ATOM 1292 O O . LEU A 1 171 ? -3.386 -0.703 16.353 1.00 93.94 171 LEU A O 1
ATOM 1296 N N . ALA A 1 172 ? -5.144 -0.359 17.715 1.00 92.94 172 ALA A N 1
ATOM 1297 C CA . ALA A 1 172 ? -5.297 -1.749 18.125 1.00 92.94 172 ALA A CA 1
ATOM 1298 C C . ALA A 1 172 ? -5.717 -2.648 16.950 1.00 92.94 172 ALA A C 1
ATOM 1300 O O . ALA A 1 172 ? -5.162 -3.733 16.792 1.00 92.94 172 ALA A O 1
ATOM 1301 N N . ALA A 1 173 ? -6.621 -2.187 16.083 1.00 94.19 173 ALA A N 1
ATOM 1302 C CA . ALA A 1 173 ? -7.041 -2.942 14.907 1.00 94.19 173 ALA A CA 1
ATOM 1303 C C . ALA A 1 173 ? -5.902 -3.098 13.891 1.00 94.19 173 ALA A C 1
ATOM 1305 O O . ALA A 1 173 ? -5.654 -4.194 13.401 1.00 94.19 173 ALA A O 1
ATOM 1306 N N . PHE A 1 174 ? -5.144 -2.033 13.608 1.00 94.75 174 PHE A N 1
ATOM 1307 C CA . PHE A 1 174 ? -3.998 -2.111 12.696 1.00 94.75 174 PHE A CA 1
ATOM 1308 C C . PHE A 1 174 ? -2.901 -3.022 13.237 1.00 94.75 174 PHE A C 1
ATOM 1310 O O . PHE A 1 174 ? -2.283 -3.742 12.455 1.00 94.75 174 PHE A O 1
ATOM 1317 N N . ARG A 1 175 ? -2.676 -3.039 14.554 1.00 92.88 175 ARG A N 1
ATOM 1318 C CA . ARG A 1 175 ? -1.768 -4.004 15.191 1.00 92.88 175 ARG A CA 1
ATOM 1319 C C . ARG A 1 175 ? -2.265 -5.436 15.023 1.00 92.88 175 ARG A C 1
ATOM 1321 O O . ARG A 1 175 ? -1.485 -6.278 14.597 1.00 92.88 175 ARG A O 1
ATOM 1328 N N . ALA A 1 176 ? -3.548 -5.691 15.277 1.00 93.06 176 ALA A N 1
ATOM 1329 C CA . ALA A 1 176 ? -4.140 -7.019 15.117 1.00 93.06 176 ALA A CA 1
ATOM 1330 C C . ALA A 1 176 ? -4.070 -7.518 13.662 1.00 93.06 176 ALA A C 1
ATOM 1332 O O . ALA A 1 176 ? -3.687 -8.656 13.419 1.00 93.06 176 ALA A O 1
ATOM 1333 N N . ILE A 1 177 ? -4.380 -6.653 12.692 1.00 93.56 177 ILE A N 1
ATOM 1334 C CA . ILE A 1 177 ? -4.380 -6.986 11.260 1.00 93.56 177 ILE A CA 1
ATOM 1335 C C . ILE A 1 177 ? -2.958 -7.190 10.723 1.00 93.56 177 ILE A C 1
ATOM 1337 O O . ILE A 1 177 ? -2.710 -8.125 9.967 1.00 93.56 177 ILE A O 1
ATOM 1341 N N . SER A 1 178 ? -2.031 -6.289 11.060 1.00 91.50 178 SER A N 1
ATOM 1342 C CA . SER A 1 178 ? -0.667 -6.331 10.518 1.00 91.50 178 SER A CA 1
ATOM 1343 C C . SER A 1 178 ? 0.236 -7.333 11.233 1.00 91.50 178 SER A C 1
ATOM 1345 O O . SER A 1 178 ? 1.218 -7.781 10.647 1.00 91.50 178 SER A O 1
ATOM 1347 N N . GLY A 1 179 ? -0.045 -7.639 12.502 1.00 87.88 179 GLY A N 1
ATOM 1348 C CA . GLY A 1 179 ? 0.867 -8.375 13.379 1.00 87.88 179 GLY A CA 1
ATOM 1349 C C . GLY A 1 179 ? 2.151 -7.605 13.714 1.00 87.88 179 GLY A C 1
ATOM 1350 O O . GLY A 1 179 ? 3.035 -8.145 14.375 1.00 87.88 179 GLY A O 1
ATOM 1351 N N . VAL A 1 180 ? 2.280 -6.348 13.271 1.00 84.81 180 VAL A N 1
ATOM 1352 C CA . VAL A 1 180 ? 3.483 -5.540 13.471 1.00 84.81 180 VAL A CA 1
ATOM 1353 C C . VAL A 1 180 ? 3.311 -4.666 14.711 1.00 84.81 180 VAL A C 1
ATOM 1355 O O . VAL A 1 180 ? 2.337 -3.925 14.851 1.00 84.81 180 VAL A O 1
ATOM 1358 N N . ASN A 1 181 ? 4.289 -4.713 15.612 1.00 78.81 181 ASN A N 1
ATOM 1359 C CA . ASN A 1 181 ? 4.324 -3.870 16.807 1.00 78.81 181 ASN A CA 1
ATOM 1360 C C . ASN A 1 181 ? 5.096 -2.560 16.565 1.00 78.81 181 ASN A C 1
ATOM 1362 O O . ASN A 1 181 ? 5.567 -2.273 15.462 1.00 78.81 181 ASN A O 1
ATOM 1366 N N . GLN A 1 182 ? 5.201 -1.716 17.597 1.00 67.62 182 GLN A N 1
ATOM 1367 C CA . GLN A 1 182 ? 6.111 -0.566 17.556 1.00 67.62 182 GLN A CA 1
ATOM 1368 C C . GLN A 1 182 ? 7.537 -1.074 17.278 1.00 67.62 182 GLN A C 1
ATOM 1370 O O . GLN A 1 182 ? 7.934 -2.086 17.846 1.00 67.62 182 GLN A O 1
ATOM 1375 N N . LEU A 1 183 ? 8.277 -0.395 16.390 1.00 65.06 183 LEU A N 1
ATOM 1376 C CA . LEU A 1 183 ? 9.613 -0.807 15.913 1.00 65.06 183 LEU A CA 1
ATOM 1377 C C . LEU A 1 183 ? 9.631 -2.083 15.046 1.00 65.06 183 LEU A C 1
ATOM 1379 O O . LEU A 1 183 ? 10.620 -2.807 15.012 1.00 65.06 183 LEU A O 1
ATOM 1383 N N . GLY A 1 184 ? 8.539 -2.378 14.336 1.00 62.34 184 GLY A N 1
ATOM 1384 C CA . GLY A 1 184 ? 8.560 -3.379 13.265 1.00 62.34 184 GLY A CA 1
ATOM 1385 C C . GLY A 1 184 ? 8.631 -4.837 13.732 1.00 62.34 184 GLY A C 1
ATOM 1386 O O . GLY A 1 184 ? 8.725 -5.720 12.888 1.00 62.34 184 GLY A O 1
ATOM 1387 N N . GLY A 1 185 ? 8.605 -5.111 15.044 1.00 60.09 185 GLY A N 1
ATOM 1388 C CA . GLY A 1 185 ? 8.756 -6.474 15.575 1.00 60.09 185 GLY A CA 1
ATOM 1389 C C . GLY A 1 185 ? 10.089 -7.130 15.193 1.00 60.09 185 GLY A C 1
ATOM 1390 O O . GLY A 1 185 ? 10.136 -8.342 15.022 1.00 60.09 185 GLY A O 1
ATOM 1391 N N . GLY A 1 186 ? 11.139 -6.326 14.992 1.00 60.72 186 GLY A N 1
ATOM 1392 C CA . GLY A 1 186 ? 12.438 -6.792 14.503 1.00 60.72 186 GLY A CA 1
ATOM 1393 C C . GLY A 1 186 ? 12.537 -6.899 12.979 1.00 60.72 186 GLY A C 1
ATOM 1394 O O . GLY A 1 186 ? 13.598 -7.232 12.482 1.00 60.72 186 GLY A O 1
ATOM 1395 N N . ILE A 1 187 ? 11.493 -6.597 12.199 1.00 65.44 187 ILE A N 1
ATOM 1396 C CA . ILE A 1 187 ? 11.596 -6.620 10.731 1.00 65.44 187 ILE A CA 1
ATOM 1397 C C . ILE A 1 187 ? 12.375 -5.381 10.252 1.00 65.44 187 ILE A C 1
ATOM 1399 O O . ILE A 1 187 ? 11.883 -4.254 10.412 1.00 65.44 187 ILE A O 1
ATOM 1403 N N . PRO A 1 188 ? 13.548 -5.547 9.608 1.00 58.81 188 PRO A N 1
ATOM 1404 C CA . PRO A 1 188 ? 14.367 -4.425 9.184 1.00 58.81 188 PRO A CA 1
ATOM 1405 C C . PRO A 1 188 ? 13.624 -3.592 8.140 1.00 58.81 188 PRO A C 1
ATOM 1407 O O . PRO A 1 188 ? 13.069 -4.090 7.157 1.00 58.81 188 PRO A O 1
ATOM 1410 N N . GLY A 1 189 ? 13.594 -2.281 8.370 1.00 61.81 189 GLY A N 1
ATOM 1411 C CA . GLY A 1 189 ? 12.961 -1.327 7.467 1.00 61.81 189 GLY A CA 1
ATOM 1412 C C . GLY A 1 189 ? 11.432 -1.268 7.535 1.00 61.81 189 GLY A C 1
ATOM 1413 O O . GLY A 1 189 ? 10.855 -0.590 6.682 1.00 61.81 189 GLY A O 1
ATOM 1414 N N . SER A 1 190 ? 10.771 -1.923 8.499 1.00 71.75 190 SER A N 1
ATOM 1415 C CA . SER A 1 190 ? 9.386 -1.594 8.871 1.00 71.75 190 SER A CA 1
ATOM 1416 C C . SER A 1 190 ? 9.383 -0.620 10.048 1.00 71.75 190 SER A C 1
ATOM 1418 O O . SER A 1 190 ? 9.949 -0.881 11.106 1.00 71.75 190 SER A O 1
ATOM 1420 N N . ALA A 1 191 ? 8.697 0.509 9.883 1.00 72.06 191 ALA A N 1
ATOM 1421 C CA . ALA A 1 191 ? 8.565 1.509 10.935 1.00 72.06 191 ALA A CA 1
ATOM 1422 C C . ALA A 1 191 ? 7.529 1.114 12.020 1.00 72.06 191 ALA A C 1
ATOM 1424 O O . ALA A 1 191 ? 7.362 1.828 13.015 1.00 72.06 191 ALA A O 1
ATOM 1425 N N . GLY A 1 192 ? 6.841 -0.020 11.845 1.00 81.94 192 GLY A N 1
ATOM 1426 C CA . GLY A 1 192 ? 5.768 -0.486 12.717 1.00 81.94 192 GLY A CA 1
ATOM 1427 C C . GLY A 1 192 ? 4.482 0.333 12.622 1.00 81.94 192 GLY A C 1
ATOM 1428 O O . GLY A 1 192 ? 4.294 1.139 11.707 1.00 81.94 192 GLY A O 1
ATOM 1429 N N . VAL A 1 193 ? 3.579 0.122 13.584 1.00 90.81 193 VAL A N 1
ATOM 1430 C CA . VAL A 1 193 ? 2.352 0.922 13.706 1.00 90.81 193 VAL A CA 1
ATOM 1431 C C . VAL A 1 193 ? 2.652 2.216 14.462 1.00 90.81 193 VAL A C 1
ATOM 1433 O O . VAL A 1 193 ? 2.992 2.198 15.648 1.00 90.81 193 VAL A O 1
ATOM 1436 N N . GLN A 1 194 ? 2.506 3.343 13.773 1.00 92.19 194 GLN A N 1
ATOM 1437 C CA . GLN A 1 194 ? 2.851 4.677 14.246 1.00 92.19 194 GLN A CA 1
ATOM 1438 C C . GLN A 1 194 ? 1.644 5.605 14.270 1.00 92.19 194 GLN A C 1
ATOM 1440 O O . GLN A 1 194 ? 0.816 5.617 13.359 1.00 92.19 194 GLN A O 1
ATOM 1445 N N . ILE A 1 195 ? 1.612 6.466 15.281 1.00 94.25 195 ILE A N 1
ATOM 1446 C CA . ILE A 1 195 ? 0.738 7.634 15.294 1.00 94.25 195 ILE A CA 1
ATOM 1447 C C . ILE A 1 195 ? 1.461 8.755 14.547 1.00 94.25 195 ILE A C 1
ATOM 1449 O O . ILE A 1 195 ? 2.634 9.038 14.800 1.00 94.25 195 ILE A O 1
ATOM 1453 N N . ARG A 1 196 ? 0.775 9.374 13.588 1.00 94.69 196 ARG A N 1
ATOM 1454 C CA . ARG A 1 196 ? 1.312 10.451 12.759 1.00 94.69 196 ARG A CA 1
ATOM 1455 C C . ARG A 1 196 ? 0.631 11.767 13.108 1.00 94.69 196 ARG A C 1
ATOM 1457 O O . ARG A 1 196 ? -0.600 11.885 13.120 1.00 94.69 196 ARG A O 1
ATOM 1464 N N . ASN A 1 197 ? 1.478 12.758 13.360 1.00 94.88 197 ASN A N 1
ATOM 1465 C CA . ASN A 1 197 ? 1.071 14.093 13.765 1.00 94.88 197 ASN A CA 1
ATOM 1466 C C . ASN A 1 197 ? 0.792 14.971 12.541 1.00 94.88 197 ASN A C 1
ATOM 1468 O O . ASN A 1 197 ? 1.380 14.793 11.468 1.00 94.88 197 ASN A O 1
ATOM 1472 N N . ALA A 1 198 ? -0.090 15.950 12.711 1.00 94.75 198 ALA A N 1
ATOM 1473 C CA . ALA A 1 198 ? -0.425 16.923 11.686 1.00 94.75 198 ALA A CA 1
ATOM 1474 C C . ALA A 1 198 ? 0.808 17.742 11.271 1.00 94.75 198 ALA A C 1
ATOM 1476 O O . ALA A 1 198 ? 1.474 18.353 12.108 1.00 94.75 198 ALA A O 1
ATOM 1477 N N . ARG A 1 199 ? 1.084 17.778 9.961 1.00 93.69 199 ARG A N 1
ATOM 1478 C CA . ARG A 1 199 ? 2.205 18.537 9.370 1.00 93.69 199 ARG A CA 1
ATOM 1479 C C . ARG A 1 199 ? 1.849 19.982 9.026 1.00 93.69 199 ARG A C 1
ATOM 1481 O O . ARG A 1 199 ? 2.745 20.784 8.806 1.00 93.69 199 ARG A O 1
ATOM 1488 N N . GLN A 1 200 ? 0.560 20.294 8.928 1.00 93.50 200 GLN A N 1
ATOM 1489 C CA . GLN A 1 200 ? 0.047 21.607 8.547 1.00 93.50 200 GLN A CA 1
ATOM 1490 C C . GLN A 1 200 ? -0.965 22.088 9.586 1.00 93.50 200 GLN A C 1
ATOM 1492 O O . GLN A 1 200 ? -1.631 21.278 10.231 1.00 93.50 200 GLN A O 1
ATOM 1497 N N . HIS A 1 201 ? -1.076 23.405 9.729 1.00 93.44 201 HIS A N 1
ATOM 1498 C CA . HIS A 1 201 ? -2.117 24.058 10.514 1.00 93.44 201 HIS A CA 1
ATOM 1499 C C . HIS A 1 201 ? -3.204 24.572 9.569 1.00 93.44 201 HIS A C 1
ATOM 1501 O O . HIS A 1 201 ? -2.896 25.268 8.602 1.00 93.44 201 HIS A O 1
ATOM 1507 N N . ASN A 1 202 ? -4.465 24.247 9.847 1.00 93.00 202 ASN A N 1
ATOM 1508 C CA . ASN A 1 202 ? -5.596 24.811 9.115 1.00 93.00 202 ASN A CA 1
ATOM 1509 C C . ASN A 1 202 ? -6.802 24.968 10.046 1.00 93.00 202 ASN A C 1
ATOM 1511 O O . ASN A 1 202 ? -7.376 23.981 10.515 1.00 93.00 202 ASN A O 1
ATOM 1515 N N . GLN A 1 203 ? -7.209 26.215 10.274 1.00 91.56 203 GLN A N 1
ATOM 1516 C CA . GLN A 1 203 ? -8.295 26.550 11.190 1.00 91.56 203 GLN A CA 1
ATOM 1517 C C . GLN A 1 203 ? -9.666 26.086 10.675 1.00 91.56 203 GLN A C 1
ATOM 1519 O O . GLN A 1 203 ? -10.476 25.620 11.475 1.00 91.56 203 GLN A O 1
ATOM 1524 N N . LEU A 1 204 ? -9.898 26.086 9.353 1.00 94.19 204 LEU A N 1
ATOM 1525 C CA . LEU A 1 204 ? -11.150 25.601 8.748 1.00 94.19 204 LEU A CA 1
ATOM 1526 C C . LEU A 1 204 ? -11.389 24.112 9.041 1.00 94.19 204 LEU A C 1
ATOM 1528 O O . LEU A 1 204 ? -12.519 23.671 9.250 1.00 94.19 204 LEU A O 1
ATOM 1532 N N . TRP A 1 205 ? -10.314 23.327 9.094 1.00 89.44 205 TRP A N 1
ATOM 1533 C CA . TRP A 1 205 ? -10.373 21.900 9.415 1.00 89.44 205 TRP A CA 1
ATOM 1534 C C . TRP A 1 205 ? -10.189 21.605 10.904 1.00 89.44 205 TRP A C 1
ATOM 1536 O O . TRP A 1 205 ? -10.171 20.434 11.278 1.00 89.44 205 TRP A O 1
ATOM 1546 N N . LYS A 1 206 ? -10.080 22.644 11.748 1.00 89.19 206 LYS A N 1
ATOM 1547 C CA . LYS A 1 206 ? -9.755 22.538 13.182 1.00 89.19 206 LYS A CA 1
ATOM 1548 C C . LYS A 1 206 ? -8.453 21.755 13.427 1.00 89.19 206 LYS A C 1
ATOM 1550 O O . LYS A 1 206 ? -8.310 21.061 14.431 1.00 89.19 206 LYS A O 1
ATOM 1555 N N . LEU A 1 207 ? -7.505 21.856 12.493 1.00 92.25 207 LEU A N 1
ATOM 1556 C CA . LEU A 1 207 ? -6.252 21.108 12.494 1.00 92.25 207 LEU A CA 1
ATOM 1557 C C . LEU A 1 207 ? -5.140 21.937 13.142 1.00 92.25 207 LEU A C 1
ATOM 1559 O O . LEU A 1 207 ? -4.732 22.970 12.607 1.00 92.25 207 LEU A O 1
ATOM 1563 N N . ARG A 1 208 ? -4.626 21.452 14.276 1.00 91.38 208 ARG A N 1
ATOM 1564 C CA . ARG A 1 208 ? -3.497 22.051 15.000 1.00 91.38 208 ARG A CA 1
ATOM 1565 C C . ARG A 1 208 ? -2.187 21.378 14.597 1.00 91.38 208 ARG A C 1
ATOM 1567 O O . ARG A 1 208 ? -2.129 20.152 14.529 1.00 91.38 208 ARG A O 1
ATOM 1574 N N . LEU A 1 209 ? -1.140 22.169 14.350 1.00 94.50 209 LEU A N 1
ATOM 1575 C CA . LEU A 1 209 ? 0.189 21.640 14.030 1.00 94.50 209 LEU A CA 1
ATOM 1576 C C . LEU A 1 209 ? 0.676 20.740 15.175 1.00 94.50 209 LEU A C 1
ATOM 1578 O O . LEU A 1 209 ? 0.591 21.122 16.339 1.00 94.50 209 LEU A O 1
ATOM 1582 N N . GLY A 1 210 ? 1.168 19.545 14.848 1.00 93.44 210 GLY A N 1
ATOM 1583 C CA . GLY A 1 210 ? 1.680 18.600 15.842 1.00 93.44 210 GLY A CA 1
ATOM 1584 C C . GLY A 1 210 ? 0.623 17.754 16.561 1.00 93.44 210 GLY A C 1
ATOM 1585 O O . GLY A 1 210 ? 1.005 16.836 17.281 1.00 93.44 210 GLY A O 1
ATOM 1586 N N . ALA A 1 211 ? -0.677 17.978 16.339 1.00 93.62 211 ALA A N 1
ATOM 1587 C CA . ALA A 1 211 ? -1.719 17.132 16.924 1.00 93.62 211 ALA A CA 1
ATOM 1588 C C . ALA A 1 211 ? -1.699 15.708 16.317 1.00 93.62 211 ALA A C 1
ATOM 1590 O O . ALA A 1 211 ? -1.532 15.580 15.099 1.00 93.62 211 ALA A O 1
ATOM 1591 N N . PRO A 1 212 ? -1.881 14.637 17.113 1.00 95.31 212 PRO A N 1
ATOM 1592 C CA . PRO A 1 212 ? -1.920 13.262 16.609 1.00 95.31 212 PRO A CA 1
ATOM 1593 C C . PRO A 1 212 ? -3.248 12.999 15.893 1.00 95.31 212 PRO A C 1
ATOM 1595 O O . PRO A 1 212 ? -4.280 12.986 16.548 1.00 95.31 212 PRO A O 1
ATOM 1598 N N . MET A 1 213 ? -3.247 12.804 14.568 1.00 95.12 213 MET A N 1
ATOM 1599 C CA . MET A 1 213 ? -4.492 12.724 13.767 1.00 95.12 213 MET A CA 1
ATOM 1600 C C . MET A 1 213 ? -4.679 11.414 13.001 1.00 95.12 213 MET A C 1
ATOM 1602 O O . MET A 1 213 ? -5.762 11.137 12.486 1.00 95.12 213 MET A O 1
ATOM 1606 N N . SER A 1 214 ? -3.612 10.640 12.832 1.00 95.12 214 SER A N 1
ATOM 1607 C CA . SER A 1 214 ? -3.632 9.482 11.939 1.00 95.12 214 SER A CA 1
ATOM 1608 C C . SER A 1 214 ? -2.824 8.331 12.494 1.00 95.12 214 SER A C 1
ATOM 1610 O O . SER A 1 214 ? -1.874 8.534 13.251 1.00 95.12 214 SER A O 1
ATOM 1612 N N . VAL A 1 215 ? -3.208 7.127 12.092 1.00 95.81 215 VAL A N 1
ATOM 1613 C CA . VAL A 1 215 ? -2.494 5.889 12.391 1.00 95.81 215 VAL A CA 1
ATOM 1614 C C . VAL A 1 215 ? -1.992 5.312 11.079 1.00 95.81 215 VAL A C 1
ATOM 1616 O O . VAL A 1 215 ? -2.730 5.247 10.091 1.00 95.81 215 VAL A O 1
ATOM 1619 N N . VAL A 1 216 ? -0.725 4.911 11.067 1.00 95.00 216 VAL A N 1
ATOM 1620 C CA . VAL A 1 216 ? -0.062 4.319 9.908 1.00 95.00 216 VAL A CA 1
ATOM 1621 C C . VAL A 1 216 ? 0.607 3.022 10.314 1.00 95.00 216 VAL A C 1
ATOM 1623 O O . VAL A 1 216 ? 1.322 3.003 11.307 1.00 95.00 216 VAL A O 1
ATOM 1626 N N . ALA A 1 217 ? 0.402 1.960 9.546 1.00 94.50 217 ALA A N 1
ATOM 1627 C CA . ALA A 1 217 ? 1.098 0.691 9.713 1.00 94.50 217 ALA A CA 1
ATOM 1628 C C . ALA A 1 217 ? 1.842 0.354 8.425 1.00 94.50 217 ALA A C 1
ATOM 1630 O O . ALA A 1 217 ? 1.233 0.327 7.357 1.00 94.50 217 ALA A O 1
ATOM 1631 N N . GLU A 1 218 ? 3.143 0.099 8.518 1.00 93.44 218 GLU A N 1
ATOM 1632 C CA . GLU A 1 218 ? 3.951 -0.371 7.392 1.00 93.44 218 GLU A CA 1
ATOM 1633 C C . GLU A 1 218 ? 4.335 -1.835 7.603 1.00 93.44 218 GLU A C 1
ATOM 1635 O O . GLU A 1 218 ? 4.905 -2.193 8.632 1.00 93.44 218 GLU A O 1
ATOM 1640 N N . MET A 1 219 ? 4.048 -2.676 6.616 1.00 91.50 219 MET A N 1
ATOM 1641 C CA . MET A 1 219 ? 4.352 -4.106 6.649 1.00 91.50 219 MET A CA 1
ATOM 1642 C C . MET A 1 219 ? 5.173 -4.519 5.429 1.00 91.50 219 MET A C 1
ATOM 1644 O O . MET A 1 219 ? 4.975 -4.008 4.321 1.00 91.50 219 MET A O 1
ATOM 1648 N N . LYS A 1 220 ? 6.105 -5.446 5.657 1.00 90.69 220 LYS A N 1
ATOM 1649 C CA . LYS A 1 220 ? 7.064 -5.969 4.677 1.00 90.69 220 LYS A CA 1
ATOM 1650 C C . LYS A 1 220 ? 7.198 -7.479 4.835 1.00 90.69 220 LYS A C 1
ATOM 1652 O O . LYS A 1 220 ? 6.938 -8.020 5.910 1.00 90.69 220 LYS A O 1
ATOM 1657 N N . GLY A 1 221 ? 7.612 -8.142 3.758 1.00 89.12 221 GLY A N 1
ATOM 1658 C CA . GLY A 1 221 ? 7.870 -9.580 3.755 1.00 89.12 221 GLY A CA 1
ATOM 1659 C C . GLY A 1 221 ? 6.627 -10.398 4.101 1.00 89.12 221 GLY A C 1
ATOM 1660 O O . GLY A 1 221 ? 5.586 -10.275 3.462 1.00 89.12 221 GLY A O 1
ATOM 1661 N N . GLU A 1 222 ? 6.737 -11.234 5.125 1.00 89.94 222 GLU A N 1
ATOM 1662 C CA . GLU A 1 222 ? 5.740 -12.244 5.471 1.00 89.94 222 GLU A CA 1
ATOM 1663 C C . GLU A 1 222 ? 4.384 -11.665 5.920 1.00 89.94 222 GLU A C 1
ATOM 1665 O O . GLU A 1 222 ? 3.319 -12.070 5.442 1.00 89.94 222 GLU A O 1
ATOM 1670 N N . SER A 1 223 ? 4.435 -10.649 6.785 1.00 89.94 223 SER A N 1
ATOM 1671 C CA . SER A 1 223 ? 3.255 -9.914 7.268 1.00 89.94 223 SER A CA 1
ATOM 1672 C C . SER A 1 223 ? 2.460 -9.279 6.120 1.00 89.94 223 SER A C 1
ATOM 1674 O O . SER A 1 223 ? 1.231 -9.340 6.094 1.00 89.94 223 SER A O 1
ATOM 1676 N N . MET A 1 224 ? 3.167 -8.745 5.119 1.00 93.00 224 MET A N 1
ATOM 1677 C CA . MET A 1 224 ? 2.580 -8.145 3.921 1.00 93.00 224 MET A CA 1
ATOM 1678 C C . MET A 1 224 ? 1.788 -9.170 3.102 1.00 93.00 224 MET A C 1
ATOM 1680 O O . MET A 1 224 ? 0.658 -8.890 2.698 1.00 93.00 224 MET A O 1
ATOM 1684 N N . TRP A 1 225 ? 2.357 -10.354 2.862 1.00 94.62 225 TRP A N 1
ATOM 1685 C CA . TRP A 1 225 ? 1.681 -11.414 2.109 1.00 94.62 225 TRP A CA 1
ATOM 1686 C C . TRP A 1 225 ? 0.479 -11.979 2.862 1.00 94.62 225 TRP A C 1
ATOM 1688 O O . TRP A 1 225 ? -0.572 -12.189 2.258 1.00 94.62 225 TRP A O 1
ATOM 1698 N N . THR A 1 226 ? 0.605 -12.148 4.179 1.00 93.75 226 THR A N 1
ATOM 1699 C CA . THR A 1 226 ? -0.492 -12.609 5.042 1.00 93.75 226 THR A CA 1
ATOM 1700 C C . THR A 1 226 ? -1.664 -11.624 5.014 1.00 93.75 226 THR A C 1
ATOM 1702 O O . THR A 1 226 ? -2.816 -12.031 4.853 1.00 93.75 226 THR A O 1
ATOM 1705 N N . PHE A 1 227 ? -1.376 -10.322 5.089 1.00 95.44 227 PHE A N 1
ATOM 1706 C CA . PHE A 1 227 ? -2.381 -9.267 4.963 1.00 95.44 227 PHE A CA 1
ATOM 1707 C C . PHE A 1 227 ? -3.041 -9.238 3.581 1.00 95.44 227 PHE A C 1
ATO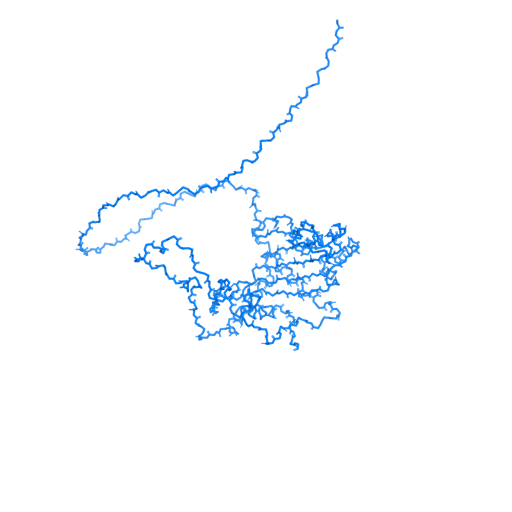M 1709 O O . PHE A 1 227 ? -4.260 -9.124 3.478 1.00 95.44 227 PHE A O 1
ATOM 1716 N N . LEU A 1 228 ? -2.260 -9.340 2.501 1.00 96.19 228 LEU A N 1
ATOM 1717 C CA . LEU A 1 228 ? -2.827 -9.362 1.152 1.00 96.19 228 LEU A CA 1
ATOM 1718 C C . LEU A 1 228 ? -3.762 -10.568 0.974 1.00 96.19 228 LEU A C 1
ATOM 1720 O O . LEU A 1 228 ? -4.815 -10.443 0.354 1.00 96.19 228 LEU A O 1
ATOM 1724 N N . ASN A 1 229 ? -3.408 -11.709 1.571 1.00 95.38 229 ASN A N 1
ATOM 1725 C CA . ASN A 1 229 ? -4.220 -12.919 1.549 1.00 95.38 229 ASN A CA 1
ATOM 1726 C C . ASN A 1 229 ? -5.549 -12.726 2.287 1.00 95.38 229 ASN A C 1
ATOM 1728 O O . ASN A 1 229 ? -6.604 -13.033 1.736 1.00 95.38 229 ASN A O 1
ATOM 1732 N N . SER A 1 230 ? -5.515 -12.166 3.502 1.00 95.19 230 SER A N 1
ATOM 1733 C CA . SER A 1 230 ? -6.739 -11.888 4.261 1.00 95.19 230 SER A CA 1
ATOM 1734 C C . SER A 1 230 ? -7.625 -10.850 3.568 1.00 95.19 230 SER A C 1
ATOM 1736 O O . SER A 1 230 ? -8.848 -10.993 3.543 1.00 95.19 230 SER A O 1
ATOM 1738 N N . LEU A 1 231 ? -7.020 -9.841 2.940 1.00 95.88 231 LEU A N 1
ATOM 1739 C CA . LEU A 1 231 ? -7.740 -8.810 2.204 1.00 95.88 231 LEU A CA 1
ATOM 1740 C C . LEU A 1 231 ? -8.502 -9.382 0.999 1.00 95.88 231 LEU A C 1
ATOM 1742 O O . LEU A 1 231 ? -9.680 -9.072 0.817 1.00 95.88 231 LEU A O 1
ATOM 1746 N N . VAL A 1 232 ? -7.832 -10.192 0.177 1.00 95.62 232 VAL A N 1
ATOM 1747 C CA . VAL A 1 232 ? -8.386 -10.717 -1.080 1.00 95.62 232 VAL A CA 1
ATOM 1748 C C . VAL A 1 232 ? -9.407 -11.823 -0.837 1.00 95.62 232 VAL A C 1
ATOM 1750 O O . VAL A 1 232 ? -10.467 -11.800 -1.455 1.00 95.62 232 VAL A O 1
ATOM 1753 N N . ASP A 1 233 ? -9.114 -12.764 0.061 1.00 94.88 233 ASP A N 1
ATOM 1754 C CA . ASP A 1 233 ? -9.967 -13.942 0.241 1.00 94.88 233 ASP A CA 1
ATOM 1755 C C . ASP A 1 233 ? -11.140 -13.680 1.202 1.00 94.88 233 ASP A C 1
ATOM 1757 O O . ASP A 1 233 ? -12.214 -14.249 1.015 1.00 94.88 233 ASP A O 1
ATOM 1761 N N . PHE A 1 234 ? -10.973 -12.812 2.211 1.00 95.12 234 PHE A N 1
ATOM 1762 C CA . PHE A 1 234 ? -11.999 -12.592 3.241 1.00 95.12 234 PHE A CA 1
ATOM 1763 C C . PHE A 1 234 ? -12.663 -11.218 3.158 1.00 95.12 234 PHE A C 1
ATOM 1765 O O . PHE A 1 234 ? -13.888 -11.132 3.194 1.00 95.12 234 PHE A O 1
ATOM 1772 N N . VAL A 1 235 ? -11.891 -10.133 3.060 1.00 95.88 235 VAL A N 1
ATOM 1773 C CA . VAL A 1 235 ? -12.449 -8.778 3.232 1.00 95.88 235 VAL A CA 1
ATOM 1774 C C . VAL A 1 235 ? -13.177 -8.289 1.986 1.00 95.88 235 VAL A C 1
ATOM 1776 O O . VAL A 1 235 ? -14.328 -7.863 2.081 1.00 95.88 235 VAL A O 1
ATOM 1779 N N . ILE A 1 236 ? -12.524 -8.341 0.821 1.00 95.31 236 ILE A N 1
ATOM 1780 C CA . ILE A 1 236 ? -13.095 -7.839 -0.437 1.00 95.31 236 ILE A CA 1
ATOM 1781 C C . ILE A 1 236 ? -14.407 -8.565 -0.798 1.00 95.31 236 ILE A C 1
ATOM 1783 O O . ILE A 1 236 ? -15.385 -7.871 -1.075 1.00 95.31 236 ILE A O 1
ATOM 1787 N N . PRO A 1 237 ? -14.496 -9.912 -0.750 1.00 94.69 237 PRO A N 1
ATOM 1788 C CA . PRO A 1 237 ? -15.715 -10.624 -1.139 1.00 94.69 237 PRO A CA 1
ATOM 1789 C C . PRO A 1 237 ? -16.892 -10.410 -0.179 1.00 94.69 237 PRO A C 1
ATOM 1791 O O . PRO A 1 237 ? -18.043 -10.494 -0.594 1.00 94.69 237 PRO A O 1
ATOM 1794 N N . ARG A 1 238 ? -16.626 -10.128 1.104 1.00 95.00 238 ARG A N 1
ATOM 1795 C CA . ARG A 1 238 ? -17.667 -9.893 2.124 1.00 95.00 238 ARG A CA 1
ATOM 1796 C C . ARG A 1 238 ? -18.224 -8.467 2.098 1.00 95.00 238 ARG A C 1
ATOM 1798 O O . ARG A 1 238 ? -19.152 -8.159 2.847 1.00 95.00 238 ARG A O 1
ATOM 1805 N N . LEU A 1 239 ? -17.676 -7.579 1.270 1.00 94.38 239 LEU A N 1
ATOM 1806 C CA . LEU A 1 239 ? -18.099 -6.186 1.217 1.00 94.38 239 LEU A CA 1
ATOM 1807 C C . LEU A 1 239 ? -19.365 -6.031 0.351 1.00 94.38 239 LEU A C 1
ATOM 1809 O O . LEU A 1 239 ? -19.304 -6.086 -0.872 1.00 94.38 239 LEU A O 1
ATOM 1813 N N . ARG A 1 240 ? -20.515 -5.817 1.009 1.00 90.06 240 ARG A N 1
ATOM 1814 C CA . ARG A 1 240 ? -21.869 -5.855 0.411 1.00 90.06 240 ARG A CA 1
ATOM 1815 C C . ARG A 1 240 ? -22.081 -4.950 -0.812 1.00 90.06 240 ARG A C 1
ATOM 1817 O O . ARG A 1 240 ? -22.705 -5.387 -1.767 1.00 90.06 240 ARG A O 1
ATOM 1824 N N . ASP A 1 241 ? -21.551 -3.727 -0.791 1.00 85.38 241 ASP A N 1
ATOM 1825 C CA . ASP A 1 241 ? -21.769 -2.711 -1.837 1.00 85.38 241 ASP A CA 1
ATOM 1826 C C . ASP A 1 241 ? -20.453 -2.310 -2.522 1.00 85.38 241 ASP A C 1
ATOM 1828 O O . ASP A 1 241 ? -20.172 -1.131 -2.753 1.00 85.38 241 ASP A O 1
ATOM 1832 N N . PHE A 1 242 ? -19.588 -3.290 -2.791 1.00 89.19 242 PHE A N 1
ATOM 1833 C CA . PHE A 1 242 ? -18.295 -3.050 -3.418 1.00 89.19 242 PHE A CA 1
ATOM 1834 C C . PHE A 1 242 ? -18.332 -3.357 -4.915 1.00 89.19 242 PHE A C 1
ATOM 1836 O O . PHE A 1 242 ? -18.226 -4.521 -5.295 1.00 89.19 242 PHE A O 1
ATOM 1843 N N . PRO A 1 243 ? -18.433 -2.338 -5.789 1.00 86.00 243 PRO A N 1
ATOM 1844 C CA . PRO A 1 243 ? -18.351 -2.585 -7.221 1.00 86.00 243 PRO A CA 1
ATOM 1845 C C . PRO A 1 243 ? -16.945 -3.084 -7.591 1.00 86.00 243 PRO A C 1
ATOM 1847 O O . PRO A 1 243 ? -16.792 -3.979 -8.411 1.00 86.00 243 PRO A O 1
ATOM 1850 N N . GLY A 1 244 ? -15.905 -2.522 -6.974 1.00 89.94 244 GLY A N 1
ATOM 1851 C CA . GLY A 1 244 ? -14.509 -2.700 -7.363 1.00 89.94 244 GLY A CA 1
ATOM 1852 C C . GLY A 1 244 ? -13.751 -1.379 -7.274 1.00 89.94 244 GLY A C 1
ATOM 1853 O O . GLY A 1 244 ? -14.326 -0.326 -6.981 1.00 89.94 244 GLY A O 1
ATOM 1854 N N . PHE A 1 245 ? -12.446 -1.406 -7.538 1.00 91.88 245 PHE A N 1
ATOM 1855 C CA . PHE A 1 245 ? -11.637 -0.189 -7.547 1.00 91.88 245 PHE A CA 1
ATOM 1856 C C . PHE A 1 245 ? -11.674 0.489 -8.914 1.00 91.88 245 PHE A C 1
ATOM 1858 O O . PHE A 1 245 ? -11.300 -0.102 -9.925 1.00 91.88 245 PHE A O 1
ATOM 1865 N N . TYR A 1 246 ? -12.081 1.755 -8.950 1.00 90.38 246 TYR A N 1
ATOM 1866 C CA . TYR A 1 246 ? -12.113 2.516 -10.195 1.00 90.38 246 TYR A CA 1
ATOM 1867 C C . TYR A 1 246 ? -10.705 2.774 -10.735 1.00 90.38 246 TYR A C 1
ATOM 1869 O O . TYR A 1 246 ? -9.826 3.294 -10.038 1.00 90.38 246 TYR A O 1
ATOM 1877 N N . LEU A 1 247 ? -10.507 2.458 -12.011 1.00 86.75 247 LEU A N 1
ATOM 1878 C CA . LEU A 1 247 ? -9.347 2.900 -12.769 1.00 86.75 247 LEU A CA 1
ATOM 1879 C C . LEU A 1 247 ? -9.427 4.422 -12.968 1.00 86.75 247 LEU A C 1
ATOM 1881 O O . LEU A 1 247 ? -10.514 4.962 -13.192 1.00 86.75 247 LEU A O 1
ATOM 1885 N N . PRO A 1 248 ? -8.299 5.147 -12.881 1.00 78.88 248 PRO A N 1
ATOM 1886 C CA . PRO A 1 248 ? -8.286 6.565 -13.194 1.00 78.88 248 PRO A CA 1
ATOM 1887 C C . PRO A 1 248 ? -8.675 6.775 -14.657 1.00 78.88 248 PRO A C 1
ATOM 1889 O O . PRO A 1 248 ? -8.331 5.980 -15.531 1.00 78.88 248 PRO A O 1
ATOM 1892 N N . HIS A 1 249 ? -9.359 7.886 -14.911 1.00 72.62 249 HIS A N 1
ATOM 1893 C CA . HIS A 1 249 ? -9.746 8.289 -16.254 1.00 72.62 249 HIS A CA 1
ATOM 1894 C C . HIS A 1 249 ? -8.510 8.446 -17.158 1.00 72.62 249 HIS A C 1
ATOM 1896 O O . HIS A 1 249 ? -7.480 8.967 -16.717 1.00 72.62 249 HIS A O 1
ATOM 1902 N N . GLY A 1 250 ? -8.627 8.062 -18.435 1.00 62.72 250 GLY A N 1
ATOM 1903 C CA . GLY A 1 250 ? -7.541 8.138 -19.427 1.00 62.72 250 GLY A CA 1
ATOM 1904 C C . GLY A 1 250 ? -6.991 9.552 -19.676 1.00 62.72 250 GLY A C 1
ATOM 1905 O O . GLY A 1 250 ? -5.913 9.701 -20.235 1.00 62.72 250 GLY A O 1
ATOM 1906 N N . ALA A 1 251 ? -7.692 10.590 -19.208 1.00 58.31 251 ALA A N 1
ATOM 1907 C CA . ALA A 1 251 ? -7.231 11.983 -19.245 1.00 58.31 251 ALA A CA 1
ATOM 1908 C C . ALA A 1 251 ? -6.246 12.357 -18.117 1.00 58.31 251 ALA A C 1
ATOM 1910 O O . ALA A 1 251 ? -5.751 13.483 -18.085 1.00 58.31 251 ALA A O 1
ATOM 1911 N N . SER A 1 252 ? -5.966 11.457 -17.166 1.00 63.91 252 SER A N 1
ATOM 1912 C CA . SER A 1 252 ? -4.945 11.710 -16.146 1.00 63.91 252 SER A CA 1
ATOM 1913 C C . SER A 1 252 ? -3.576 11.795 -16.818 1.00 63.91 252 SER A C 1
ATOM 1915 O O . SER A 1 252 ? -3.107 10.817 -17.397 1.00 63.91 252 SER A O 1
ATOM 1917 N N . SER A 1 253 ? -2.935 12.967 -16.749 1.00 65.56 253 SER A N 1
ATOM 1918 C CA . SER A 1 253 ? -1.630 13.187 -17.374 1.00 65.56 253 SER A CA 1
ATOM 1919 C C . SER A 1 253 ? -0.647 12.087 -16.949 1.00 65.56 253 SER A C 1
ATOM 1921 O O . SER A 1 253 ? -0.418 11.915 -15.741 1.00 65.56 253 SER A O 1
ATOM 1923 N N . PRO A 1 254 ? -0.014 11.366 -17.898 1.00 65.88 254 PRO A N 1
ATOM 1924 C CA . PRO A 1 254 ? 0.927 10.283 -17.590 1.00 65.88 254 PRO A CA 1
ATOM 1925 C C . PRO A 1 254 ? 2.136 10.784 -16.785 1.00 65.88 254 PRO A C 1
ATOM 1927 O O . PRO A 1 254 ? 2.826 10.012 -16.129 1.00 65.88 254 PRO A O 1
ATOM 1930 N N . ASN A 1 255 ? 2.347 12.102 -16.786 1.00 67.62 255 ASN A N 1
ATOM 1931 C CA . ASN A 1 255 ? 3.446 12.798 -16.141 1.00 67.62 255 ASN A CA 1
ATOM 1932 C C . ASN A 1 255 ? 3.101 13.308 -14.728 1.00 67.62 255 ASN A C 1
ATOM 1934 O O . ASN A 1 255 ? 3.837 14.125 -14.179 1.00 67.62 255 ASN A O 1
ATOM 1938 N N . THR A 1 256 ? 2.001 12.881 -14.114 1.00 76.56 256 THR A N 1
ATOM 1939 C CA . THR A 1 256 ? 1.710 13.223 -12.709 1.00 76.56 256 THR A CA 1
ATOM 1940 C C . THR A 1 256 ? 2.614 12.403 -11.773 1.00 76.56 256 THR A C 1
ATOM 1942 O O . THR A 1 256 ? 2.764 11.202 -12.002 1.00 76.56 256 THR A O 1
ATOM 1945 N N . PRO A 1 257 ? 3.185 12.970 -10.689 1.00 73.00 257 PRO A N 1
ATOM 1946 C CA . PRO A 1 257 ? 4.036 12.218 -9.754 1.00 73.00 257 PRO A CA 1
ATOM 1947 C C . PRO A 1 257 ? 3.354 10.966 -9.179 1.00 73.00 257 PRO A C 1
ATOM 1949 O O . PRO A 1 257 ? 4.008 9.942 -9.003 1.00 73.00 257 PRO A O 1
ATOM 1952 N N . ASN A 1 258 ? 2.034 11.010 -8.969 1.00 74.75 258 ASN A N 1
ATOM 1953 C CA . ASN A 1 258 ? 1.252 9.857 -8.511 1.00 74.75 258 ASN A CA 1
ATOM 1954 C C . ASN A 1 258 ? 1.217 8.700 -9.521 1.00 74.75 258 ASN A C 1
ATOM 1956 O O . ASN A 1 258 ? 1.197 7.545 -9.109 1.00 74.75 258 ASN A O 1
ATOM 1960 N N . ASN A 1 259 ? 1.241 8.991 -10.824 1.00 79.81 259 ASN A N 1
ATOM 1961 C CA . ASN A 1 259 ? 1.240 7.960 -11.868 1.00 79.81 259 ASN A CA 1
ATOM 1962 C C . ASN A 1 259 ? 2.631 7.319 -12.034 1.00 79.81 259 ASN A C 1
ATOM 1964 O O . ASN A 1 259 ? 2.765 6.235 -12.601 1.00 79.81 259 ASN A O 1
ATOM 1968 N N . MET A 1 260 ? 3.667 7.977 -11.507 1.00 83.88 260 MET A N 1
ATOM 1969 C CA . MET A 1 260 ? 5.068 7.646 -11.742 1.00 83.88 260 MET A CA 1
ATOM 1970 C C . MET A 1 260 ? 5.751 6.927 -10.565 1.00 83.88 260 MET A C 1
ATOM 1972 O O . MET A 1 260 ? 6.876 6.443 -10.690 1.00 83.88 260 MET A O 1
ATOM 1976 N N . SER A 1 261 ? 5.091 6.871 -9.405 1.00 83.94 261 SER A N 1
ATOM 1977 C CA . SER A 1 261 ? 5.652 6.342 -8.155 1.00 83.94 261 SER A CA 1
ATOM 1978 C C . SER A 1 261 ? 5.524 4.825 -7.987 1.00 83.94 261 SER A C 1
ATOM 1980 O O . SER A 1 261 ? 5.999 4.301 -6.985 1.00 83.94 261 SER A O 1
ATOM 1982 N N . GLY A 1 262 ? 4.827 4.129 -8.897 1.00 89.06 262 GLY A N 1
ATOM 1983 C CA . GLY A 1 262 ? 4.558 2.688 -8.774 1.00 89.06 262 GLY A CA 1
ATOM 1984 C C . GLY A 1 262 ? 3.733 2.308 -7.540 1.00 89.06 262 GLY A C 1
ATOM 1985 O O . GLY A 1 262 ? 3.726 1.148 -7.134 1.00 89.06 262 GLY A O 1
ATOM 1986 N N . THR A 1 263 ? 3.053 3.278 -6.922 1.00 93.19 263 THR A N 1
ATOM 1987 C CA . THR A 1 263 ? 2.216 3.059 -5.739 1.00 93.19 263 THR A CA 1
ATOM 1988 C C . THR A 1 263 ? 0.741 3.097 -6.120 1.00 93.19 263 THR A C 1
ATOM 1990 O O . THR A 1 263 ? 0.273 4.038 -6.773 1.00 93.19 263 THR A O 1
ATOM 1993 N N . VAL A 1 264 ? -0.013 2.085 -5.697 1.00 93.75 264 VAL A N 1
ATOM 1994 C CA . VAL A 1 264 ? -1.466 2.025 -5.888 1.00 93.75 264 VAL A CA 1
ATOM 1995 C C . VAL A 1 264 ? -2.140 2.200 -4.536 1.00 93.75 264 VAL A C 1
ATOM 1997 O O . VAL A 1 264 ? -1.978 1.373 -3.646 1.00 93.75 264 VAL A O 1
ATOM 2000 N N . SER A 1 265 ? -2.894 3.286 -4.390 1.00 93.50 265 SER A N 1
ATOM 2001 C CA . SER A 1 265 ? -3.637 3.599 -3.169 1.00 93.50 265 SER A CA 1
ATOM 2002 C C . SER A 1 265 ? -5.111 3.269 -3.358 1.00 93.50 265 SER A C 1
ATOM 2004 O O . SER A 1 265 ? -5.753 3.824 -4.250 1.00 93.50 265 SER A O 1
ATOM 2006 N N . LEU A 1 266 ? -5.645 2.398 -2.509 1.00 94.25 266 LEU A N 1
ATOM 2007 C CA . LEU A 1 266 ? -7.039 1.964 -2.501 1.00 94.25 266 LEU A CA 1
ATOM 2008 C C . LEU A 1 266 ? -7.717 2.460 -1.221 1.00 94.25 266 LEU A C 1
ATOM 2010 O O . LEU A 1 266 ? -7.116 2.426 -0.150 1.00 94.25 266 LEU A O 1
ATOM 2014 N N . GLY A 1 267 ? -8.943 2.972 -1.327 1.00 94.19 267 GLY A N 1
ATOM 2015 C CA . GLY A 1 267 ? -9.735 3.420 -0.180 1.00 94.19 267 GLY A CA 1
ATOM 2016 C C . GLY A 1 267 ? -10.773 2.378 0.209 1.00 94.19 267 GLY A C 1
ATOM 2017 O O . GLY A 1 267 ? -11.459 1.853 -0.664 1.00 94.19 267 GLY A O 1
ATOM 2018 N N . PHE A 1 268 ? -10.895 2.114 1.506 1.00 95.19 268 PHE A N 1
ATOM 2019 C CA . PHE A 1 268 ? -11.862 1.178 2.062 1.00 95.19 268 PHE A CA 1
ATOM 2020 C C . PHE A 1 268 ? -12.849 1.893 2.990 1.00 95.19 268 PHE A C 1
ATOM 2022 O O . PHE A 1 268 ? -12.449 2.786 3.752 1.00 95.19 268 PHE A O 1
ATOM 2029 N N . PRO A 1 269 ? -14.138 1.511 2.947 1.00 94.25 269 PRO A N 1
ATOM 2030 C CA . PRO A 1 269 ? -15.133 2.045 3.862 1.00 94.25 269 PRO A CA 1
ATOM 2031 C C . PRO A 1 269 ? -14.874 1.558 5.299 1.00 94.25 269 PRO A C 1
ATOM 2033 O O . PRO A 1 269 ? -14.205 0.541 5.495 1.00 94.25 269 PRO A O 1
ATOM 2036 N N . PRO A 1 270 ? -15.433 2.237 6.318 1.00 93.12 270 PRO A N 1
ATOM 2037 C CA . PRO A 1 270 ? -15.270 1.844 7.720 1.00 93.12 270 PRO A CA 1
ATOM 2038 C C . PRO A 1 270 ? -15.705 0.407 8.022 1.00 93.12 270 PRO A C 1
ATOM 2040 O O . PRO A 1 270 ? -15.102 -0.255 8.859 1.00 93.12 270 PRO A O 1
ATOM 2043 N N . THR A 1 271 ? -16.716 -0.089 7.304 1.00 93.25 271 THR A N 1
ATOM 2044 C CA . THR A 1 271 ? -17.226 -1.458 7.436 1.00 93.25 271 THR A CA 1
ATOM 2045 C C . THR A 1 271 ? -16.165 -2.510 7.131 1.00 93.25 271 THR A C 1
ATOM 2047 O O . THR A 1 271 ? -16.159 -3.560 7.760 1.00 93.25 271 THR A O 1
ATOM 2050 N N . ALA A 1 272 ? -15.227 -2.223 6.224 1.00 94.25 272 ALA A N 1
ATOM 2051 C CA . ALA A 1 272 ? -14.212 -3.183 5.806 1.00 94.25 272 ALA A CA 1
ATOM 2052 C C . ALA A 1 272 ? -13.232 -3.550 6.931 1.00 94.25 272 ALA A C 1
ATOM 2054 O O . ALA A 1 272 ? -12.700 -4.655 6.942 1.00 94.25 272 ALA A O 1
ATOM 2055 N N . LEU A 1 273 ? -12.996 -2.642 7.886 1.00 93.00 273 LEU A N 1
ATOM 2056 C CA . LEU A 1 273 ? -12.053 -2.870 8.983 1.00 93.00 273 LEU A CA 1
ATOM 2057 C C . LEU A 1 273 ? -12.551 -3.967 9.941 1.00 93.00 273 LEU A C 1
ATOM 2059 O O . LEU A 1 273 ? -11.744 -4.744 10.442 1.00 93.00 273 LEU A O 1
ATOM 2063 N N . GLY A 1 274 ? -13.867 -4.083 10.131 1.00 93.25 274 GLY A N 1
ATOM 2064 C CA . GLY A 1 274 ? -14.478 -5.128 10.960 1.00 93.25 274 GLY A CA 1
ATOM 2065 C C . GLY A 1 274 ? -14.586 -6.497 10.296 1.00 93.25 274 GLY A C 1
ATOM 2066 O O . GLY A 1 274 ? -14.834 -7.477 10.984 1.00 93.25 274 GLY A O 1
ATOM 2067 N N . LEU A 1 275 ? -14.388 -6.576 8.976 1.00 94.88 275 LEU A N 1
ATOM 2068 C CA . LEU A 1 275 ? -14.464 -7.831 8.217 1.00 94.88 275 LEU A CA 1
ATOM 2069 C C . LEU A 1 275 ? -13.156 -8.631 8.246 1.00 94.88 275 LEU A C 1
ATOM 2071 O O . LEU A 1 275 ? -13.110 -9.749 7.729 1.00 94.88 275 LEU A O 1
ATOM 2075 N N . PHE A 1 276 ? -12.081 -8.067 8.803 1.00 96.12 276 PHE A N 1
ATOM 2076 C CA . PHE A 1 276 ? -10.842 -8.810 9.001 1.00 96.12 276 PHE A CA 1
ATOM 2077 C C . PHE A 1 276 ? -11.040 -9.872 10.086 1.00 96.12 276 PHE A C 1
ATOM 2079 O O . PHE A 1 276 ? -11.474 -9.516 11.183 1.00 96.12 276 PHE A O 1
ATOM 2086 N N . PRO A 1 277 ? -10.627 -11.133 9.856 1.00 94.75 277 PRO A N 1
ATOM 2087 C CA . PRO A 1 277 ? -10.768 -12.197 10.851 1.00 94.75 277 PRO A CA 1
ATOM 2088 C C . PRO A 1 277 ? -10.143 -11.852 12.210 1.00 94.75 277 PRO A C 1
ATOM 2090 O O . PRO A 1 277 ? -10.674 -12.215 13.252 1.00 94.75 277 PRO A O 1
ATOM 2093 N N . GLN A 1 278 ? -9.034 -11.105 12.216 1.00 92.88 278 GLN A N 1
ATOM 2094 C CA . GLN A 1 278 ? -8.342 -10.691 13.442 1.00 92.88 278 GLN A CA 1
ATOM 2095 C C . GLN A 1 278 ? -9.146 -9.689 14.285 1.00 92.88 278 GLN A C 1
ATOM 2097 O O . GLN A 1 278 ? -8.951 -9.617 15.495 1.00 92.88 278 GLN A O 1
ATOM 2102 N N . VAL A 1 279 ? -10.015 -8.898 13.649 1.00 93.94 279 VAL A N 1
ATOM 2103 C CA . VAL A 1 279 ? -10.855 -7.885 14.310 1.00 93.94 279 VAL A CA 1
ATOM 2104 C C . VAL A 1 279 ? -12.229 -8.459 14.643 1.00 93.94 279 VAL A C 1
AT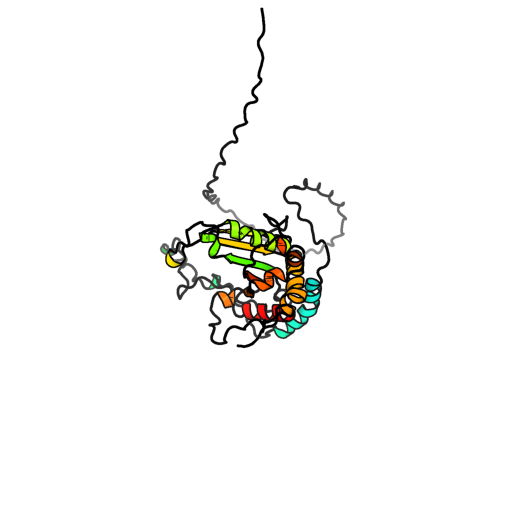OM 2106 O O . VAL A 1 279 ? -12.761 -8.163 15.708 1.00 93.94 279 VAL A O 1
ATOM 2109 N N . GLU A 1 280 ? -12.777 -9.308 13.771 1.00 92.75 280 GLU A N 1
ATOM 2110 C CA . GLU A 1 280 ? -14.098 -9.932 13.917 1.00 92.75 280 GLU A CA 1
ATOM 2111 C C . GLU A 1 280 ? -14.244 -10.706 15.236 1.00 92.75 280 GLU A C 1
ATOM 2113 O O . GLU A 1 280 ? -15.280 -10.606 15.887 1.00 92.75 280 GLU A O 1
ATOM 2118 N N . VAL A 1 281 ? -13.191 -11.406 15.678 1.00 93.25 281 VAL A N 1
ATOM 2119 C CA . VAL A 1 281 ? -13.197 -12.183 16.935 1.00 93.25 281 VAL A CA 1
ATOM 2120 C C . VAL A 1 281 ? -13.450 -11.302 18.162 1.00 93.25 281 VAL A C 1
ATOM 2122 O O . VAL A 1 281 ? -14.138 -11.721 19.086 1.00 93.25 281 VAL A O 1
ATOM 2125 N N . ASN A 1 282 ? -12.921 -10.077 18.160 1.00 92.12 282 ASN A N 1
ATOM 2126 C CA . ASN A 1 282 ? -13.011 -9.139 19.278 1.00 92.12 282 ASN A CA 1
ATOM 2127 C C . ASN A 1 282 ? -13.722 -7.851 18.853 1.00 92.12 282 ASN A C 1
ATOM 2129 O O . ASN A 1 282 ? -13.282 -6.756 19.203 1.00 92.12 282 ASN A O 1
ATOM 2133 N N . PHE A 1 283 ? -14.803 -7.970 18.079 1.00 91.56 283 PHE A N 1
ATOM 2134 C CA . PHE A 1 283 ? -15.517 -6.816 17.530 1.00 91.56 283 PHE A CA 1
ATOM 2135 C C . PHE A 1 283 ? -15.949 -5.821 18.623 1.00 91.56 283 PHE A C 1
ATOM 2137 O O . PHE A 1 283 ? -15.757 -4.615 18.470 1.00 91.56 283 PHE A O 1
ATOM 2144 N N . ASP A 1 284 ? -16.413 -6.330 19.767 1.00 92.12 284 ASP A N 1
ATOM 2145 C CA . ASP A 1 284 ? -16.885 -5.535 20.910 1.00 92.12 284 ASP A CA 1
ATOM 2146 C C . ASP A 1 284 ? -15.790 -4.679 21.569 1.00 92.12 284 ASP A C 1
ATOM 2148 O O . ASP A 1 284 ? -16.084 -3.682 22.230 1.00 92.12 284 ASP A O 1
ATOM 2152 N N . ALA A 1 285 ? -14.511 -5.018 21.369 1.00 91.19 285 ALA A N 1
ATOM 2153 C CA . ALA A 1 285 ? -13.388 -4.234 21.886 1.00 91.19 285 ALA A CA 1
ATOM 2154 C C . ALA A 1 285 ? -13.166 -2.922 21.106 1.00 91.19 285 ALA A C 1
ATOM 2156 O O . ALA A 1 285 ? -12.420 -2.047 21.558 1.00 91.19 285 ALA A O 1
ATOM 2157 N N . TYR A 1 286 ? -13.795 -2.773 19.936 1.00 92.00 286 TYR A N 1
ATOM 2158 C CA . TYR A 1 286 ? -13.634 -1.626 19.049 1.00 92.00 286 TYR A CA 1
ATOM 2159 C C . TYR A 1 286 ? -14.929 -0.801 19.004 1.00 92.00 286 TYR A C 1
ATOM 2161 O O . TYR A 1 286 ? -15.800 -1.071 18.180 1.00 92.00 286 TYR A O 1
ATOM 2169 N N . PRO A 1 287 ? -15.064 0.264 19.818 1.00 89.75 287 PRO A N 1
ATOM 2170 C CA . PRO A 1 287 ? -16.318 1.015 19.919 1.00 89.75 287 PRO A CA 1
ATOM 2171 C C . PRO A 1 287 ? -16.714 1.713 18.612 1.00 89.75 287 PRO A C 1
ATOM 2173 O O . PRO A 1 287 ? -17.892 1.963 18.367 1.00 89.75 287 PRO A O 1
ATOM 2176 N N . LYS A 1 288 ? -15.732 2.068 17.771 1.00 91.25 288 LYS A N 1
ATOM 2177 C CA . LYS A 1 288 ? -15.974 2.711 16.480 1.00 91.25 288 LYS A CA 1
ATOM 2178 C C . LYS A 1 288 ? -14.924 2.318 15.453 1.00 91.25 288 LYS A C 1
ATOM 2180 O O . LYS A 1 288 ? -13.722 2.376 15.713 1.00 91.25 288 LYS A O 1
ATOM 2185 N N . MET A 1 289 ? -15.403 1.972 14.262 1.00 91.38 289 MET A N 1
ATOM 2186 C CA . MET A 1 289 ? -14.573 1.652 13.107 1.00 91.38 289 MET A CA 1
ATOM 2187 C C . MET A 1 289 ? -14.435 2.857 12.187 1.00 91.38 289 MET A C 1
ATOM 2189 O O . MET A 1 289 ? -15.359 3.655 12.021 1.00 91.38 289 MET A O 1
ATOM 2193 N N . TYR A 1 290 ? -13.265 2.972 11.567 1.00 94.44 290 TYR A N 1
ATOM 2194 C CA . TYR A 1 290 ? -12.923 4.069 10.674 1.00 94.44 290 TYR A CA 1
ATOM 2195 C C . TYR A 1 290 ? -12.481 3.534 9.320 1.00 94.44 290 TYR A C 1
ATOM 2197 O O . TYR A 1 290 ? -11.908 2.451 9.211 1.00 94.44 290 TYR A O 1
ATOM 2205 N N . GLY A 1 291 ? -12.742 4.323 8.278 1.00 94.62 291 GLY A N 1
ATOM 2206 C CA . GLY A 1 291 ? -12.217 4.048 6.948 1.00 94.62 291 GLY A CA 1
ATOM 2207 C C . GLY A 1 291 ? -10.693 4.140 6.934 1.00 94.62 291 GLY A C 1
ATOM 2208 O O . GLY A 1 291 ? -10.071 4.833 7.751 1.00 94.62 291 GLY A O 1
ATOM 2209 N N . PHE A 1 292 ? -10.081 3.442 5.991 1.00 96.44 292 PHE A N 1
ATOM 2210 C CA . PHE A 1 292 ? -8.635 3.429 5.835 1.00 96.44 292 PHE A CA 1
ATOM 2211 C C . PHE A 1 292 ? -8.251 3.326 4.364 1.00 96.44 292 PHE A C 1
ATOM 2213 O O . PHE A 1 292 ? -9.030 2.913 3.507 1.00 96.44 292 PHE A O 1
ATOM 2220 N N . HIS A 1 293 ? -7.021 3.727 4.079 1.00 96.50 293 HIS A N 1
ATOM 2221 C CA . HIS A 1 293 ? -6.392 3.581 2.784 1.00 96.50 293 HIS A CA 1
ATOM 2222 C C . HIS A 1 293 ? -5.310 2.514 2.864 1.00 96.50 293 HIS A C 1
ATOM 2224 O O . HIS A 1 293 ? -4.529 2.488 3.816 1.00 96.50 293 HIS A O 1
ATOM 2230 N N . VAL A 1 294 ? -5.239 1.677 1.837 1.00 96.62 294 VAL A N 1
ATOM 2231 C CA . VAL A 1 294 ? -4.166 0.704 1.641 1.00 96.62 294 VAL A CA 1
ATOM 2232 C C . VAL A 1 294 ? -3.315 1.183 0.480 1.00 96.62 294 VAL A C 1
ATOM 2234 O O . VAL A 1 294 ? -3.823 1.386 -0.620 1.00 96.62 294 VAL A O 1
ATOM 2237 N N . GLN A 1 295 ? -2.028 1.387 0.723 1.00 96.06 295 GLN A N 1
ATOM 2238 C CA . GLN A 1 295 ? -1.060 1.770 -0.295 1.00 96.06 295 GLN A CA 1
ATOM 2239 C C . GLN A 1 295 ? -0.171 0.569 -0.595 1.00 96.06 295 GLN A C 1
ATOM 2241 O O . GLN A 1 295 ? 0.621 0.147 0.246 1.00 96.06 295 GLN A O 1
ATOM 2246 N N . PHE A 1 296 ? -0.303 0.033 -1.800 1.00 96.25 296 PHE A N 1
ATOM 2247 C CA . PHE A 1 296 ? 0.559 -1.013 -2.328 1.00 96.25 296 PHE A CA 1
ATOM 2248 C C . PHE A 1 296 ? 1.751 -0.356 -3.003 1.00 96.25 296 PHE A C 1
ATOM 2250 O O . PHE A 1 296 ? 1.588 0.334 -4.013 1.00 96.25 296 PHE A O 1
ATOM 2257 N N . VAL A 1 297 ? 2.937 -0.542 -2.437 1.00 95.38 297 VAL A N 1
ATOM 2258 C CA . VAL A 1 297 ? 4.176 0.023 -2.969 1.00 95.38 297 VAL A CA 1
ATOM 2259 C C . VAL A 1 297 ? 4.920 -1.079 -3.699 1.00 95.38 297 VAL A C 1
ATOM 2261 O O . VAL A 1 297 ? 5.185 -2.144 -3.137 1.00 95.38 297 VAL A O 1
ATOM 2264 N N . THR A 1 298 ? 5.238 -0.817 -4.962 1.00 94.88 298 THR A N 1
ATOM 2265 C CA . THR A 1 298 ? 6.003 -1.733 -5.807 1.00 94.88 298 THR A CA 1
ATOM 2266 C C . THR A 1 298 ? 7.395 -1.183 -6.093 1.00 94.88 298 THR A C 1
ATOM 2268 O O . THR A 1 298 ? 7.641 0.012 -5.941 1.00 94.88 298 THR A O 1
ATOM 2271 N N . ASP A 1 299 ? 8.288 -2.051 -6.564 1.00 93.31 299 ASP A N 1
ATOM 2272 C CA . ASP A 1 299 ? 9.653 -1.674 -6.973 1.00 93.31 299 ASP A CA 1
ATOM 2273 C C . ASP A 1 299 ? 9.685 -0.800 -8.254 1.00 93.31 299 ASP A C 1
ATOM 2275 O O . ASP A 1 299 ? 10.677 -0.148 -8.587 1.00 93.31 299 ASP A O 1
ATOM 2279 N N . GLN A 1 300 ? 8.580 -0.740 -9.005 1.00 90.69 300 GLN A N 1
ATOM 2280 C CA . GLN A 1 300 ? 8.530 0.004 -10.263 1.00 90.69 300 GLN A CA 1
ATOM 2281 C C . GLN A 1 300 ? 8.536 1.518 -10.035 1.00 90.69 300 GLN A C 1
ATOM 2283 O O . GLN A 1 300 ? 7.818 2.054 -9.195 1.00 90.69 300 GLN A O 1
ATOM 2288 N N . LYS A 1 301 ? 9.301 2.236 -10.859 1.00 89.12 301 LYS A N 1
ATOM 2289 C CA . LYS A 1 301 ? 9.364 3.703 -10.873 1.00 89.12 301 LYS A CA 1
ATOM 2290 C C . LYS A 1 301 ? 9.373 4.197 -12.313 1.00 89.12 301 LYS A C 1
ATOM 2292 O O . LYS A 1 301 ? 9.857 3.498 -13.200 1.00 89.12 301 LYS A O 1
ATOM 2297 N N . GLY A 1 302 ? 8.872 5.407 -12.533 1.00 87.88 302 GLY A N 1
ATOM 2298 C CA . GLY A 1 302 ? 8.873 6.046 -13.846 1.00 87.88 302 GLY A CA 1
ATOM 2299 C C . GLY A 1 302 ? 7.530 5.980 -14.562 1.00 87.88 302 GLY A C 1
ATOM 2300 O O . GLY A 1 302 ? 6.498 5.655 -13.973 1.00 87.88 302 GLY A O 1
ATOM 2301 N N . LYS A 1 303 ? 7.539 6.363 -15.840 1.00 85.69 303 LYS A N 1
ATOM 2302 C CA . LYS A 1 303 ? 6.352 6.345 -16.700 1.00 85.69 303 LYS A CA 1
ATOM 2303 C C . LYS A 1 303 ? 5.707 4.950 -16.687 1.00 85.69 303 LYS A C 1
ATOM 2305 O O . LYS A 1 303 ? 6.407 3.943 -16.692 1.00 85.69 303 LYS A O 1
ATOM 2310 N N . ASP A 1 304 ? 4.379 4.910 -16.614 1.00 86.19 304 ASP A N 1
ATOM 2311 C CA . ASP A 1 304 ? 3.558 3.689 -16.581 1.00 86.19 304 ASP A CA 1
ATOM 2312 C C . ASP A 1 304 ? 3.749 2.769 -15.361 1.00 86.19 304 ASP A C 1
ATOM 2314 O O . ASP A 1 304 ? 3.052 1.758 -15.247 1.00 86.19 304 ASP A O 1
ATOM 2318 N N . ALA A 1 305 ? 4.600 3.126 -14.391 1.00 89.25 305 ALA A N 1
ATOM 2319 C CA . ALA A 1 305 ? 4.850 2.309 -13.201 1.00 89.25 305 ALA A CA 1
ATOM 2320 C C . ALA A 1 305 ? 3.565 1.989 -12.424 1.00 89.25 305 ALA A C 1
ATOM 2322 O O . ALA A 1 305 ? 3.372 0.859 -11.978 1.00 89.25 305 ALA A O 1
ATOM 2323 N N . GLN A 1 306 ? 2.647 2.953 -12.297 1.00 89.69 306 GLN A N 1
ATOM 2324 C CA . GLN A 1 306 ? 1.382 2.712 -11.607 1.00 89.69 306 GLN A CA 1
ATOM 2325 C C . GLN A 1 306 ? 0.456 1.757 -12.379 1.00 89.69 306 GLN A C 1
ATOM 2327 O O . GLN A 1 306 ? -0.241 0.958 -11.759 1.00 89.69 306 GLN A O 1
ATOM 2332 N N . ASN A 1 307 ? 0.462 1.793 -13.715 1.00 89.88 307 ASN A N 1
ATOM 2333 C CA . ASN A 1 307 ? -0.329 0.865 -14.530 1.00 89.88 307 ASN A CA 1
ATOM 2334 C C . ASN A 1 307 ? 0.198 -0.567 -14.382 1.00 89.88 307 ASN A C 1
ATOM 2336 O O . ASN A 1 307 ? -0.590 -1.481 -14.145 1.00 89.88 307 ASN A O 1
ATOM 2340 N N . ARG A 1 308 ? 1.526 -0.740 -14.400 1.00 91.62 308 ARG A N 1
ATOM 2341 C CA . ARG A 1 308 ? 2.186 -2.028 -14.122 1.00 91.62 308 ARG A CA 1
ATOM 2342 C C . ARG A 1 308 ? 1.849 -2.544 -12.720 1.00 91.62 308 ARG A C 1
ATOM 2344 O O . ARG A 1 308 ? 1.524 -3.714 -12.552 1.00 91.62 308 ARG A O 1
ATOM 2351 N N . ALA A 1 309 ? 1.850 -1.661 -11.720 1.00 93.69 309 ALA A N 1
ATOM 2352 C CA . ALA A 1 309 ? 1.458 -2.011 -10.357 1.00 93.69 309 ALA A CA 1
ATOM 2353 C C . ALA A 1 309 ? -0.020 -2.438 -10.261 1.00 93.69 309 ALA A C 1
ATOM 2355 O O . ALA A 1 309 ? -0.339 -3.377 -9.539 1.00 93.69 309 ALA A O 1
ATOM 2356 N N . ARG A 1 310 ? -0.935 -1.812 -11.014 1.00 93.12 310 ARG A N 1
ATOM 2357 C CA . ARG A 1 310 ? -2.340 -2.258 -11.066 1.00 93.12 310 ARG A CA 1
ATOM 2358 C C . ARG A 1 310 ? -2.505 -3.608 -11.746 1.00 93.12 310 ARG A C 1
ATOM 2360 O O . ARG A 1 310 ? -3.300 -4.406 -11.271 1.00 93.12 310 ARG A O 1
ATOM 2367 N N . GLN A 1 311 ? -1.759 -3.878 -12.814 1.00 93.69 311 GLN A N 1
ATOM 2368 C CA . GLN A 1 311 ? -1.779 -5.189 -13.469 1.00 93.69 311 GLN A CA 1
ATOM 2369 C C . GLN A 1 311 ? -1.279 -6.291 -12.525 1.00 93.69 311 GLN A C 1
ATOM 2371 O O . GLN A 1 311 ? -1.928 -7.326 -12.406 1.00 93.69 311 GLN A O 1
ATOM 2376 N N . LEU A 1 312 ? -0.209 -6.025 -11.765 1.00 95.69 312 LEU A N 1
ATOM 2377 C CA . LEU A 1 312 ? 0.253 -6.908 -10.690 1.00 95.69 312 LEU A CA 1
ATOM 2378 C C . LEU A 1 312 ? -0.855 -7.170 -9.654 1.00 95.69 312 LEU A C 1
ATOM 2380 O O . LEU A 1 312 ? -1.121 -8.315 -9.306 1.00 95.69 312 LEU A O 1
ATOM 2384 N N . LEU A 1 313 ? -1.532 -6.123 -9.171 1.00 95.69 313 LEU A N 1
ATOM 2385 C CA . LEU A 1 313 ? -2.625 -6.271 -8.201 1.00 95.69 313 LEU A CA 1
ATOM 2386 C C . LEU A 1 313 ? -3.839 -7.007 -8.784 1.00 95.69 313 LEU A C 1
ATOM 2388 O O . LEU A 1 313 ? -4.466 -7.799 -8.085 1.00 95.69 313 LEU A O 1
ATOM 2392 N N . SER A 1 314 ? -4.141 -6.799 -10.066 1.00 95.00 314 SER A N 1
ATOM 2393 C CA . SER A 1 314 ? -5.187 -7.538 -10.775 1.00 95.00 314 SER A CA 1
ATOM 2394 C C . SER A 1 314 ? -4.873 -9.033 -10.822 1.00 95.00 314 SER A C 1
ATOM 2396 O O . SER A 1 314 ? -5.778 -9.850 -10.669 1.00 95.00 314 SER A O 1
ATOM 2398 N N . ALA A 1 315 ? -3.596 -9.401 -10.971 1.00 95.19 315 ALA A N 1
ATOM 2399 C CA . ALA A 1 315 ? -3.158 -10.793 -10.909 1.00 95.19 315 ALA A CA 1
ATOM 2400 C C . ALA A 1 315 ? -3.335 -11.404 -9.504 1.00 95.19 3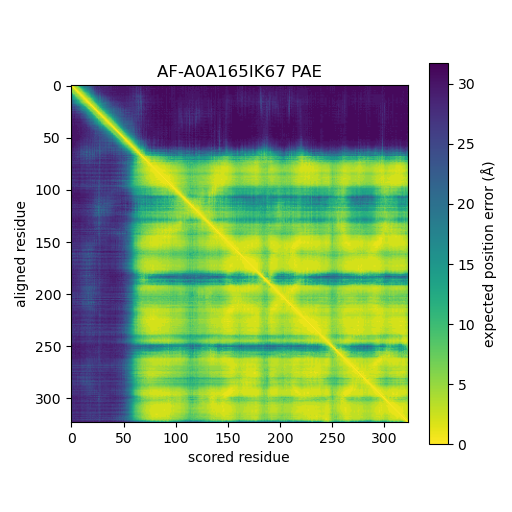15 ALA A C 1
ATOM 2402 O O . ALA A 1 315 ? -3.621 -12.591 -9.368 1.00 95.19 315 ALA A O 1
ATOM 2403 N N . PHE A 1 316 ? -3.285 -10.583 -8.451 1.00 95.56 316 PHE A N 1
ATOM 2404 C CA . PHE A 1 316 ? -3.665 -10.962 -7.083 1.00 95.56 316 PHE A CA 1
ATOM 2405 C C . PHE A 1 316 ? -5.177 -10.880 -6.813 1.00 95.56 316 PHE A C 1
ATOM 2407 O O . PHE A 1 316 ? -5.585 -10.768 -5.661 1.00 95.56 316 PHE A O 1
ATOM 2414 N N . ARG A 1 317 ? -6.017 -10.955 -7.854 1.00 94.19 317 ARG A N 1
ATOM 2415 C CA . ARG A 1 317 ? -7.491 -10.959 -7.764 1.00 94.19 317 ARG A CA 1
ATOM 2416 C C . ARG A 1 317 ? -8.102 -9.701 -7.142 1.00 94.19 317 ARG A C 1
ATOM 2418 O O . ARG A 1 317 ? -9.227 -9.738 -6.651 1.00 94.19 317 ARG A O 1
ATOM 2425 N N . ILE A 1 318 ? -7.402 -8.570 -7.191 1.00 95.31 318 ILE A N 1
ATOM 2426 C CA . ILE A 1 318 ? -7.995 -7.285 -6.815 1.00 95.31 318 ILE A CA 1
ATOM 2427 C C . ILE A 1 318 ? -8.841 -6.776 -7.994 1.00 95.31 318 ILE A C 1
ATOM 2429 O O . ILE A 1 318 ? -8.292 -6.561 -9.078 1.00 95.31 318 ILE A O 1
ATOM 2433 N N . PRO A 1 319 ? -10.159 -6.565 -7.817 1.00 94.44 319 PRO A N 1
ATOM 2434 C CA . PRO A 1 319 ? -11.032 -6.170 -8.913 1.00 94.44 319 PRO A CA 1
ATOM 2435 C C . PRO A 1 319 ? -10.853 -4.685 -9.243 1.00 94.44 319 PRO A C 1
ATOM 2437 O O . PRO A 1 319 ? -11.032 -3.808 -8.391 1.00 94.44 319 PRO A O 1
ATOM 2440 N N . PHE A 1 320 ? -10.541 -4.401 -10.505 1.00 93.75 320 PHE A N 1
ATOM 2441 C CA . PHE A 1 320 ? -10.502 -3.049 -11.055 1.00 93.75 320 PHE A CA 1
ATOM 2442 C C . PHE A 1 320 ? -11.615 -2.867 -12.086 1.00 93.75 320 PHE A C 1
ATOM 2444 O O . PHE A 1 320 ? -11.756 -3.687 -12.990 1.00 93.75 320 PHE A O 1
ATOM 2451 N N . ILE A 1 321 ? -12.370 -1.772 -11.986 1.00 92.06 321 ILE A N 1
ATOM 2452 C CA . ILE A 1 321 ? -13.429 -1.425 -12.941 1.00 92.06 321 ILE A CA 1
ATOM 2453 C C . ILE A 1 321 ? -13.056 -0.158 -13.699 1.00 92.06 321 ILE A C 1
ATOM 2455 O O . ILE A 1 321 ? -12.480 0.782 -13.146 1.00 92.06 321 ILE A O 1
ATOM 2459 N N . ARG A 1 322 ? -13.408 -0.119 -14.983 1.00 85.62 322 ARG A N 1
ATOM 2460 C CA . ARG A 1 322 ? -13.382 1.109 -15.778 1.00 85.62 322 ARG A CA 1
ATOM 2461 C C . ARG A 1 322 ? -14.610 1.944 -15.433 1.00 85.62 322 ARG A C 1
ATOM 2463 O O . ARG A 1 322 ? -15.724 1.439 -15.507 1.00 85.62 322 ARG A O 1
ATOM 2470 N N . ARG A 1 323 ? -14.376 3.185 -15.016 1.00 70.56 323 ARG A N 1
ATOM 2471 C CA . ARG A 1 323 ? -15.440 4.164 -14.802 1.00 70.56 323 ARG A CA 1
ATOM 2472 C C . ARG A 1 323 ? -15.965 4.691 -16.130 1.00 70.56 323 ARG A C 1
ATOM 2474 O O . ARG A 1 323 ? -15.129 4.819 -17.053 1.00 70.56 323 ARG A O 1
#

Solvent-accessible surface area (backbone atoms only — not comparable to full-atom values): 20326 Å² total; per-residue (Å²): 135,87,81,89,82,86,79,85,77,79,80,82,80,79,78,80,80,86,78,82,83,77,86,76,88,78,82,84,81,88,80,86,89,85,84,87,85,87,83,86,88,79,94,76,93,75,86,83,77,84,76,82,73,76,82,75,78,76,74,78,78,72,83,76,66,71,90,70,60,53,80,69,92,85,70,90,53,69,62,58,55,48,48,65,68,45,46,61,56,52,47,64,74,62,51,55,97,80,53,65,80,63,70,66,63,73,72,74,54,80,77,74,58,86,88,44,84,77,41,80,83,50,77,82,78,79,52,86,87,81,49,75,93,59,67,57,36,70,56,59,44,91,88,58,52,84,42,83,59,36,37,34,41,41,30,74,43,79,67,21,65,82,42,58,69,68,46,50,44,55,46,52,47,51,31,54,60,48,71,33,38,71,63,18,69,46,43,87,92,29,72,8,51,38,80,40,52,34,89,56,69,37,76,94,77,56,37,51,63,65,41,56,35,28,41,34,34,41,33,47,68,68,45,31,45,52,39,52,47,49,42,50,72,47,26,59,74,67,42,89,87,65,92,54,45,70,49,79,62,91,82,59,62,66,83,38,70,69,38,23,53,4,41,50,76,46,81,43,59,31,70,52,58,54,48,36,73,66,35,47,80,52,46,86,78,41,93,65,73,60,43,38,31,43,34,43,32,32,75,33,40,5,63,59,15,23,58,52,41,48,54,54,42,41,73,64,68,46,59,71,37,86,117

Mean predicted aligned error: 13.45 Å

Secondary structure (DSSP, 8-state):
-------------PPPP---------PPPP-----PPP--------------PPPPP-PPPPP--GGG------S--HHHHHHHHHHHHHHHHH--TT---PPPGGGGSPPP-TT-TTSTTPPPPPPTTSPPP-PPPPPP-SSS---EEEEEEEEE-GGGGT-GGGHHHHHHHHHHHH---GGGGG-TT--EEEEEE-SS-BTTTTB-TT-EEEEEEEE-THHHHHHHHHIIIIITTT-TT---EEPPPTTS-TTSHHHHS-EEEEEE-HHHHHTSHHHHTTGGG-S----EEEEEEES--STTHHHHHHHHHHHTT--EE--

Nearest PDB structures (foldseek):
  5mrc-assembly1_E  TM=7.691E-01  e=2.713E-19  Saccharomyces cerevisiae
  6yws-assembly1_E  TM=7.604E-01  e=3.678E-19  Neurospora crassa OR74A
  8rdw-assembly1_F7  TM=8.986E-01  e=4.717E-13  Psychrobacter urativorans
  8qcq-assembly1_F  TM=8.882E-01  e=5.725E-12  Bacillus subtilis subsp. subtilis str. 168
  5v8i-assembly2_2G  TM=8.863E-01  e=9.902E-12  Thermus thermophilus HB27

Sequence (323 aa):
MNARALARRLPLRRLPPVARAASTSTKPARSPAAPAPTADASTSSSSSTSSSSPPTPTRPLDPVDLSEFVIGPQWPQRLEAHYRTIAPDLLYLLYDPLAPTLPNPTTHLPPRDESNPYTLNRPAPQTRGGHGLRPNAKPIGPSTLPKLERIVLHSFIKEAGGNSEVLLPVLAAFRAISGVNQLGGGIPGSAGVQIRNARQHNQLWKLRLGAPMSVVAEMKGESMWTFLNSLVDFVIPRLRDFPGFYLPHGASSPNTPNNMSGTVSLGFPPTALGLFPQVEVNFDAYPKMYGFHVQFVTDQKGKDAQNRARQLLSAFRIPFIRR

Radius of gyration: 28.92 Å; Cα contacts (8 Å, |Δi|>4): 419; chains: 1; bounding box: 80×58×104 Å

Organism: NCBI:txid1353952

Foldseek 3Di:
DDDDDDDDDDDDDDDDDDDDDDDDDDDDDDDDDDDDDDDDDDDDDDDDDDDDDDPDPDDPPDPPPPVQDADPDDDDFPVVVLCVVCLVVLLVVQADPPDDADDFLVVPQDDQDPPDPVRPPDDGDADPPNDHGFGAFGGDDSVNAKDFFKKKKKFFALCLLPPVCLCVLVLVLLCLLQVADQPRNSDPPWRAKDFDFDCDDDVVSSHDGRRRGMIMGMHGDPSRSSNLVQCQPWQQVPDPPDPAAEDDDPPPPLPDQVNFQLKDKDKDAQVSSCRRPSCVVVVVVRPGGGIIIMIGGIPTGHGRSVVSSVVVVVSSVGDYDYD